Protein 2X57 (pdb70)

Structure (mmCIF, N/CA/C/O backbone):
data_2X57
#
_entry.id   2X57
#
_cell.length_a   99.700
_cell.length_b   99.700
_cell.length_c   104.340
_cell.angle_alpha   90.00
_cell.angle_beta   90.00
_cell.angle_gamma   90.00
#
_symmetry.space_group_name_H-M   'P 41 21 2'
#
loop_
_entity.id
_entity.type
_entity.pdbx_description
1 polymer 'VASOACTIVE INTESTINAL POLYPEPTIDE RECEPTOR 2'
2 water water
#
loop_
_atom_site.group_PDB
_atom_site.id
_atom_site.type_symbol
_atom_site.label_atom_id
_atom_site.label_alt_id
_atom_site.label_comp_id
_atom_site.label_asym_id
_atom_site.label_entity_id
_atom_site.label_seq_id
_atom_site.pdbx_PDB_ins_code
_atom_site.Cartn_x
_atom_site.Cartn_y
_atom_site.Cartn_z
_atom_site.occupancy
_atom_site.B_iso_or_equiv
_atom_site.auth_seq_id
_atom_site.auth_comp_id
_atom_site.auth_asym_id
_atom_site.auth_atom_id
_atom_site.pdbx_PDB_model_num
ATOM 1 N N . GLY A 1 10 ? -0.278 5.309 -44.149 1.00 46.30 -13 GLY A N 1
ATOM 2 C CA . GLY A 1 10 ? 0.017 3.883 -44.495 1.00 49.33 -13 GLY A CA 1
ATOM 3 C C . GLY A 1 10 ? 1.199 3.281 -43.741 1.00 47.87 -13 GLY A C 1
ATOM 4 O O . GLY A 1 10 ? 1.024 2.382 -42.911 1.00 41.12 -13 GLY A O 1
ATOM 5 N N . VAL A 1 11 ? 2.396 3.797 -44.030 1.00 47.05 -12 VAL A N 1
ATOM 6 C CA . VAL A 1 11 ? 3.675 3.297 -43.466 1.00 46.24 -12 VAL A CA 1
ATOM 7 C C . VAL A 1 11 ? 3.679 3.103 -41.930 1.00 40.42 -12 VAL A C 1
ATOM 8 O O . VAL A 1 11 ? 4.267 2.147 -41.428 1.00 33.91 -12 VAL A O 1
ATOM 12 N N . ASP A 1 12 ? 3.052 4.024 -41.203 1.00 34.11 -11 ASP A N 1
ATOM 13 C CA . ASP A 1 12 ? 2.790 3.835 -39.784 1.00 41.60 -11 ASP A CA 1
ATOM 14 C C . ASP A 1 12 ? 1.952 2.565 -39.515 1.00 40.09 -11 ASP A C 1
ATOM 15 O O . ASP A 1 12 ? 2.284 1.758 -38.639 1.00 33.46 -11 ASP A O 1
ATOM 20 N N . LEU A 1 13 ? 0.900 2.389 -40.307 1.00 39.59 -10 LEU A N 1
ATOM 21 C CA . LEU A 1 13 ? -0.007 1.250 -40.179 1.00 40.34 -10 LEU A CA 1
ATOM 22 C C . LEU A 1 13 ? 0.511 -0.003 -40.924 1.00 35.30 -10 LEU A C 1
ATOM 23 O O . LEU A 1 13 ? -0.173 -1.031 -40.918 1.00 34.02 -10 LEU A O 1
ATOM 28 N N . GLY A 1 14 ? 1.682 0.092 -41.582 1.00 23.68 -9 GLY A N 1
ATOM 29 C CA . GLY A 1 14 ? 2.348 -1.069 -42.200 1.00 17.29 -9 GLY A CA 1
ATOM 30 C C . GLY A 1 14 ? 2.649 -2.105 -41.128 1.00 13.22 -9 GLY A C 1
ATOM 31 O O . GLY A 1 14 ? 2.925 -1.729 -39.989 1.00 10.50 -9 GLY A O 1
ATOM 32 N N . THR A 1 15 ? 2.558 -3.410 -41.450 1.00 10.36 -8 THR A N 1
ATOM 33 C CA . THR A 1 15 ? 2.569 -4.415 -40.392 1.00 5.66 -8 THR A CA 1
ATOM 34 C C . THR A 1 15 ? 3.945 -4.612 -39.750 1.00 7.66 -8 THR A C 1
ATOM 35 O O . THR A 1 15 ? 4.026 -4.999 -38.610 1.00 7.69 -8 THR A O 1
ATOM 39 N N . GLU A 1 16 ? 5.016 -4.317 -40.475 1.00 7.37 -7 GLU A N 1
ATOM 40 C CA . GLU A 1 16 ? 6.350 -4.412 -39.923 1.00 7.33 -7 GLU A CA 1
ATOM 41 C C . GLU A 1 16 ? 6.538 -3.375 -38.817 1.00 7.90 -7 GLU A C 1
ATOM 42 O O . GLU A 1 16 ? 7.045 -3.676 -37.720 1.00 12.10 -7 GLU A O 1
ATOM 48 N N . ASN A 1 17 ? 6.073 -2.159 -39.071 1.00 3.75 -6 ASN A N 1
ATOM 49 C CA . ASN A 1 17 ? 6.085 -1.127 -38.054 1.00 3.33 -6 ASN A CA 1
ATOM 50 C C . ASN A 1 17 ? 5.128 -1.424 -36.958 1.00 3.21 -6 ASN A C 1
ATOM 51 O O . ASN A 1 17 ? 5.441 -1.217 -35.777 1.00 7.56 -6 ASN A O 1
ATOM 56 N N . LEU A 1 18 ? 3.988 -1.964 -37.286 1.00 6.09 -5 LEU A N 1
ATOM 57 C CA . LEU A 1 18 ? 3.058 -2.338 -36.191 1.00 9.29 -5 LEU A CA 1
ATOM 58 C C . LEU A 1 18 ? 3.707 -3.385 -35.268 1.00 10.87 -5 LEU A C 1
ATOM 59 O O . LEU A 1 18 ? 3.681 -3.244 -34.046 1.00 10.42 -5 LEU A O 1
ATOM 64 N N . TYR A 1 19 ? 4.392 -4.367 -35.842 1.00 15.17 -4 TYR A N 1
ATOM 65 C CA . TYR A 1 19 ? 5.123 -5.360 -35.028 1.00 15.98 -4 TYR A CA 1
ATOM 66 C C . TYR A 1 19 ? 6.123 -4.669 -34.072 1.00 20.12 -4 TYR A C 1
ATOM 67 O O . TYR A 1 19 ? 6.125 -4.913 -32.849 1.00 13.58 -4 TYR A O 1
ATOM 76 N N . PHE A 1 20 ? 6.984 -3.816 -34.643 1.00 14.76 -3 PHE A N 1
ATOM 77 C CA . PHE A 1 20 ? 8.000 -3.086 -33.840 1.00 15.04 -3 PHE A CA 1
ATOM 78 C C . PHE A 1 20 ? 7.407 -2.222 -32.741 1.00 16.72 -3 PHE A C 1
ATOM 79 O O . PHE A 1 20 ? 7.898 -2.251 -31.607 1.00 16.47 -3 PHE A O 1
ATOM 87 N N . GLN A 1 21 ? 6.364 -1.459 -33.059 1.00 10.99 -2 GLN A N 1
ATOM 88 C CA . GLN A 1 21 ? 5.817 -0.481 -32.110 1.00 12.75 -2 GLN A CA 1
ATOM 89 C C . GLN A 1 21 ? 5.269 -1.222 -30.903 1.00 16.69 -2 GLN A C 1
ATOM 90 O O . GLN A 1 21 ? 5.422 -0.772 -29.771 1.00 16.44 -2 GLN A O 1
ATOM 96 N N . SER A 1 22 ? 4.653 -2.371 -31.158 1.00 15.80 -1 SER A N 1
ATOM 97 C CA . SER A 1 22 ? 4.095 -3.218 -30.106 1.00 20.64 -1 SER A CA 1
ATOM 98 C C . SER A 1 22 ? 5.186 -3.850 -29.280 1.00 20.68 -1 SER A C 1
ATOM 99 O O . SER A 1 22 ? 4.914 -4.365 -28.243 1.00 26.46 -1 SER A O 1
ATOM 112 N N . ARG A 1 24 ? 8.171 -2.184 -28.453 1.00 17.38 26 ARG A N 1
ATOM 113 C CA . ARG A 1 24 ? 9.063 -1.171 -27.945 1.00 17.25 26 ARG A CA 1
ATOM 114 C C . ARG A 1 24 ? 9.200 -1.245 -26.426 1.00 20.69 26 ARG A C 1
ATOM 115 O O . ARG A 1 24 ? 10.297 -1.181 -25.935 1.00 16.87 26 ARG A O 1
ATOM 123 N N . PHE A 1 25 ? 8.109 -1.356 -25.684 1.00 20.10 27 PHE A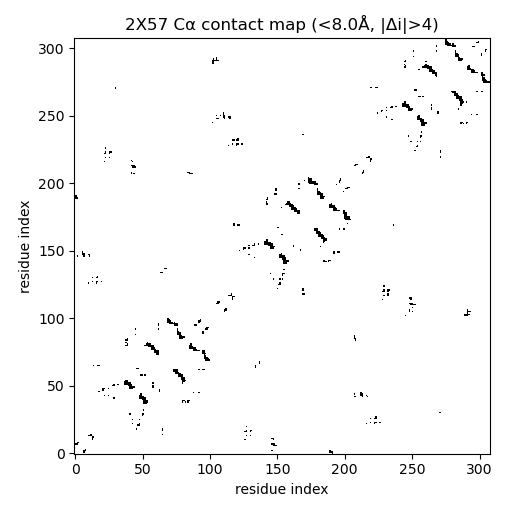 N 1
ATOM 124 C CA . PHE A 1 25 ? 8.249 -1.416 -24.211 1.00 24.12 27 PHE A CA 1
ATOM 125 C C . PHE A 1 25 ? 9.094 -2.623 -23.803 1.00 20.69 27 PHE A C 1
ATOM 126 O O . PHE A 1 25 ? 10.016 -2.510 -23.016 1.00 19.29 27 PHE A O 1
ATOM 134 N N . HIS A 1 26 ? 8.819 -3.758 -24.401 1.00 16.20 28 HIS A N 1
ATOM 135 C CA . HIS A 1 26 ? 9.563 -4.964 -24.134 1.00 19.05 28 HIS A CA 1
ATOM 136 C C . HIS A 1 26 ? 11.058 -4.854 -24.459 1.00 26.76 28 HIS A C 1
ATOM 137 O O . HIS A 1 26 ? 11.924 -5.289 -23.701 1.00 24.01 28 HIS A O 1
ATOM 144 N N . LEU A 1 27 ? 11.387 -4.255 -25.583 1.00 20.02 29 LEU A N 1
ATOM 145 C CA . LEU A 1 27 ? 12.770 -4.103 -25.914 1.00 17.58 29 LEU A CA 1
ATOM 146 C C . LEU A 1 27 ? 13.447 -3.165 -24.893 1.00 18.70 29 LEU A C 1
ATOM 147 O O . LEU A 1 27 ? 14.565 -3.401 -24.500 1.00 17.84 29 LEU A O 1
ATOM 152 N N . GLU A 1 28 ? 12.759 -2.099 -24.488 1.00 14.45 30 GLU A N 1
ATOM 153 C CA . GLU A 1 28 ? 13.342 -1.121 -23.603 1.00 19.22 30 GLU A CA 1
ATOM 154 C C . GLU A 1 28 ? 13.555 -1.707 -22.203 1.00 21.59 30 GLU A C 1
ATOM 155 O O . GLU A 1 28 ? 14.604 -1.493 -21.582 1.00 16.61 30 GLU A O 1
ATOM 161 N N . ILE A 1 29 ? 12.564 -2.444 -21.716 1.00 17.77 31 ILE A N 1
ATOM 162 C CA . ILE A 1 29 ? 12.670 -3.067 -20.399 1.00 22.42 31 ILE A CA 1
ATOM 163 C C . ILE A 1 29 ? 13.756 -4.140 -20.399 1.00 17.84 31 ILE A C 1
ATOM 164 O O . ILE A 1 29 ? 14.528 -4.239 -19.473 1.00 20.73 31 ILE A O 1
ATOM 169 N N . GLN A 1 30 ? 13.835 -4.933 -21.444 1.00 21.75 32 GLN A N 1
ATOM 170 C CA . GLN A 1 30 ? 14.851 -5.953 -21.512 1.00 15.01 32 GLN A CA 1
ATOM 171 C C . GLN A 1 30 ? 16.229 -5.351 -21.479 1.00 16.38 32 GLN A C 1
ATOM 172 O O . GLN A 1 30 ? 17.112 -5.885 -20.811 1.00 18.10 32 GLN A O 1
ATOM 178 N N . GLU A 1 31 ? 16.456 -4.241 -22.183 1.00 16.71 33 GLU A N 1
ATOM 179 C CA . GLU A 1 31 ? 17.781 -3.589 -22.132 1.00 17.89 33 GLU A CA 1
ATOM 180 C C . GLU A 1 31 ? 18.060 -3.064 -20.750 1.00 14.73 33 GLU A C 1
ATOM 181 O O . GLU A 1 31 ? 19.198 -3.107 -20.285 1.00 13.77 33 GLU A O 1
ATOM 191 N N . GLU A 1 32 ? 17.044 -2.550 -20.071 1.00 15.55 34 GLU A N 1
ATOM 192 C CA . GLU A 1 32 ? 17.250 -2.029 -18.694 1.00 18.15 34 GLU A CA 1
ATOM 193 C C . GLU A 1 32 ? 17.561 -3.166 -17.682 1.00 12.76 34 GLU A C 1
ATOM 194 O O . GLU A 1 32 ? 18.427 -3.045 -16.809 1.00 15.87 34 GLU A O 1
ATOM 200 N N . GLU A 1 33 ? 16.887 -4.280 -17.843 1.00 13.11 35 GLU A N 1
ATOM 201 C CA . GLU A 1 33 ? 17.185 -5.477 -17.058 1.00 13.21 35 GLU A CA 1
ATOM 202 C C . GLU A 1 33 ? 18.565 -6.014 -17.346 1.00 16.43 35 GLU A C 1
ATOM 203 O O . GLU A 1 33 ? 19.276 -6.437 -16.423 1.00 15.20 35 GLU A O 1
ATOM 209 N N . THR A 1 34 ? 18.972 -5.957 -18.617 1.00 11.34 36 THR A N 1
ATOM 210 C CA . THR A 1 34 ? 20.267 -6.427 -19.001 1.00 10.76 36 THR A CA 1
ATOM 211 C C . THR A 1 34 ? 21.315 -5.564 -18.386 1.00 8.59 36 THR A C 1
ATOM 212 O O . THR A 1 34 ? 22.305 -6.058 -17.870 1.00 13.18 36 THR A O 1
ATOM 216 N N . LYS A 1 35 ? 21.120 -4.268 -18.410 1.00 14.12 37 LYS A N 1
ATOM 217 C CA . LYS A 1 35 ? 22.094 -3.383 -17.768 1.00 13.96 37 LYS A CA 1
ATOM 218 C C . LYS A 1 35 ? 22.159 -3.623 -16.252 1.00 13.92 37 LYS A C 1
ATOM 219 O O . LYS A 1 35 ? 23.234 -3.586 -15.660 1.00 11.52 37 LYS A O 1
ATOM 225 N N . CYS A 1 36 ? 21.004 -3.884 -15.639 1.00 10.09 38 CYS A N 1
ATOM 226 C CA . CYS A 1 36 ? 20.956 -4.191 -14.225 1.00 11.29 38 CYS A CA 1
ATOM 227 C C . CYS A 1 36 ? 21.711 -5.458 -13.939 1.00 10.25 38 CYS A C 1
ATOM 228 O O . CYS A 1 36 ? 22.567 -5.468 -13.057 1.00 13.82 38 CYS A O 1
ATOM 231 N N . ALA A 1 37 ? 21.466 -6.513 -14.714 1.00 8.48 39 ALA A N 1
ATOM 232 C CA . ALA A 1 37 ? 22.206 -7.756 -14.491 1.00 9.70 39 ALA A CA 1
ATOM 233 C C . ALA A 1 37 ? 23.716 -7.501 -14.612 1.00 11.39 39 ALA A C 1
ATOM 234 O O . ALA A 1 37 ? 24.486 -8.006 -13.833 1.00 6.90 39 ALA A O 1
ATOM 236 N N . GLU A 1 38 ? 24.143 -6.714 -15.600 1.00 11.37 40 GLU A N 1
ATOM 237 C CA . GLU A 1 38 ? 25.583 -6.455 -15.787 1.00 15.04 40 GLU A CA 1
ATOM 238 C C . GLU A 1 38 ? 26.128 -5.650 -14.620 1.00 13.67 40 GLU A C 1
ATOM 239 O O . GLU A 1 38 ? 27.225 -5.909 -14.157 1.00 16.05 40 GLU A O 1
ATOM 245 N N . LEU A 1 39 ? 25.349 -4.691 -14.118 1.00 14.81 41 LEU A N 1
ATOM 246 C CA . LEU A 1 39 ? 25.797 -3.891 -12.974 1.00 12.76 41 LEU A CA 1
ATOM 247 C C . LEU A 1 39 ? 25.994 -4.778 -11.740 1.00 17.13 41 LEU A C 1
ATOM 248 O O . LEU A 1 39 ? 27.023 -4.693 -11.062 1.00 15.66 41 LEU A O 1
ATOM 253 N N . LEU A 1 40 ? 25.009 -5.618 -11.441 1.00 12.27 42 LEU A N 1
ATOM 254 C CA . LEU A 1 40 ? 25.100 -6.462 -10.268 1.00 12.88 42 LEU A CA 1
ATOM 255 C C . LEU A 1 40 ? 26.273 -7.401 -10.374 1.00 13.78 42 LEU A C 1
ATOM 256 O O . LEU A 1 40 ? 26.987 -7.648 -9.395 1.00 18.10 42 LEU A O 1
ATOM 261 N N . ARG A 1 41 ? 26.477 -7.930 -11.568 1.00 17.08 43 ARG A N 1
ATOM 262 C CA . ARG A 1 41 ? 27.566 -8.863 -11.782 1.00 16.64 43 ARG A CA 1
ATOM 263 C C . ARG A 1 41 ? 28.959 -8.244 -11.563 1.00 21.46 43 ARG A C 1
ATOM 264 O O . ARG A 1 41 ? 29.828 -8.890 -11.013 1.00 19.47 43 ARG A O 1
ATOM 272 N N . SER A 1 42 ? 29.151 -7.004 -12.007 1.00 25.38 44 SER A N 1
ATOM 273 C CA . SER A 1 42 ? 30.443 -6.319 -11.926 1.00 27.10 44 SER A CA 1
ATOM 274 C C . SER A 1 42 ? 30.777 -5.950 -10.503 1.00 24.93 44 SER A C 1
ATOM 275 O O . SER A 1 42 ? 31.877 -5.523 -10.220 1.00 33.07 44 SER A O 1
ATOM 278 N N . GLN A 1 43 ? 29.805 -6.107 -9.618 1.00 32.26 45 GLN A N 1
ATOM 279 C CA . GLN A 1 43 ? 29.896 -5.641 -8.248 1.00 39.01 45 GLN A CA 1
ATOM 280 C C . GLN A 1 43 ? 29.881 -6.790 -7.229 1.00 46.17 45 GLN A C 1
ATOM 281 O O . GLN A 1 43 ? 29.941 -6.526 -6.022 1.00 47.59 45 GLN A O 1
ATOM 287 N N . THR A 1 44 ? 29.819 -8.048 -7.696 1.00 52.43 46 THR A N 1
ATOM 288 C CA . THR A 1 44 ? 29.517 -9.206 -6.805 1.00 56.65 46 THR A CA 1
ATOM 289 C C . THR A 1 44 ? 30.603 -9.561 -5.781 1.00 56.93 46 THR A C 1
ATOM 290 O O . THR A 1 44 ? 30.360 -10.385 -4.893 1.00 57.58 46 THR A O 1
ATOM 294 N N . GLU A 1 45 ? 31.778 -8.939 -5.889 1.00 57.87 47 GLU A N 1
ATOM 295 C CA . GLU A 1 45 ? 32.880 -9.193 -4.951 1.00 57.79 47 GLU A CA 1
ATOM 296 C C . GLU A 1 45 ? 32.971 -8.149 -3.817 1.00 55.59 47 GLU A C 1
ATOM 297 O O . GLU A 1 45 ? 34.027 -8.014 -3.186 1.00 56.49 47 GLU A O 1
ATOM 303 N N . LYS A 1 46 ? 31.867 -7.439 -3.549 1.00 52.28 48 LYS A N 1
ATOM 304 C CA . LYS A 1 46 ? 31.802 -6.432 -2.468 1.00 53.13 48 LYS A CA 1
ATOM 305 C C . LYS A 1 46 ? 30.996 -6.876 -1.224 1.00 52.70 48 LYS A C 1
ATOM 306 O O . LYS A 1 46 ? 31.341 -6.491 -0.101 1.00 51.14 48 LYS A O 1
ATOM 312 N N . HIS A 1 47 ? 29.939 -7.671 -1.433 1.00 51.39 49 HIS A N 1
ATOM 313 C CA . HIS A 1 47 ? 29.115 -8.266 -0.345 1.00 51.58 49 HIS A CA 1
ATOM 314 C C . HIS A 1 47 ? 28.386 -7.251 0.556 1.00 48.80 49 HIS A C 1
ATOM 315 O O . HIS A 1 47 ? 28.430 -7.364 1.783 1.00 51.22 49 HIS A O 1
ATOM 322 N N . LYS A 1 48 ? 27.687 -6.292 -0.051 1.00 43.19 50 LYS A N 1
ATOM 323 C CA . LYS A 1 48 ? 27.037 -5.201 0.698 1.00 37.14 50 LYS A CA 1
ATOM 324 C C . LYS A 1 48 ? 25.756 -5.621 1.466 1.00 32.78 50 LYS A C 1
ATOM 325 O O . LYS A 1 48 ? 25.152 -6.658 1.182 1.00 33.93 50 LYS A O 1
ATOM 331 N N . ALA A 1 49 ? 25.358 -4.808 2.444 1.00 25.95 51 ALA A N 1
ATOM 332 C CA . ALA A 1 49 ? 24.207 -5.127 3.311 1.00 26.30 51 ALA A CA 1
ATOM 333 C C . ALA A 1 49 ? 22.977 -5.477 2.500 1.00 25.93 51 ALA A C 1
ATOM 334 O O . ALA A 1 49 ? 22.351 -6.509 2.718 1.00 27.51 51 ALA A O 1
ATOM 336 N N . CYS A 1 50 ? 22.654 -4.592 1.559 1.00 25.77 52 CYS A N 1
ATOM 337 C CA . CYS A 1 50 ? 21.519 -4.748 0.668 1.00 22.86 52 CYS A CA 1
ATOM 338 C C . CYS A 1 50 ? 22.048 -5.006 -0.727 1.00 22.40 52 CYS A C 1
ATOM 339 O O . CYS A 1 50 ? 22.537 -4.075 -1.390 1.00 23.41 52 CYS A O 1
ATOM 342 N N . SER A 1 51 ? 21.940 -6.247 -1.198 1.00 19.12 53 SER A N 1
ATOM 343 C CA . SER A 1 51 ? 22.403 -6.562 -2.548 1.00 20.68 53 SER A CA 1
ATOM 344 C C . SER A 1 51 ? 21.418 -6.044 -3.595 1.00 21.65 53 SER A C 1
ATOM 345 O O . SER A 1 51 ? 20.284 -5.657 -3.288 1.00 19.30 53 SER A O 1
ATOM 348 N N . GLY A 1 52 ? 21.881 -6.007 -4.830 1.00 17.73 54 GLY A N 1
ATOM 349 C CA . GLY A 1 52 ? 21.132 -5.390 -5.900 1.00 16.56 54 GLY A CA 1
ATOM 350 C C . GLY A 1 52 ? 19.808 -6.093 -6.111 1.00 13.02 54 GLY A C 1
ATOM 351 O O . GLY A 1 52 ? 19.726 -7.313 -6.040 1.00 15.06 54 GLY A O 1
ATOM 352 N N . VAL A 1 53 ? 18.773 -5.310 -6.373 1.00 11.96 55 VAL A N 1
ATOM 353 C CA . VAL A 1 53 ? 17.464 -5.864 -6.684 1.00 12.81 55 VAL A CA 1
ATOM 354 C C . VAL A 1 53 ? 16.841 -5.102 -7.810 1.00 16.34 55 VAL A C 1
ATOM 355 O O . VAL A 1 53 ? 17.244 -3.976 -8.105 1.00 15.81 55 VAL A O 1
ATOM 359 N N . TRP A 1 54 ? 15.876 -5.747 -8.448 1.00 16.25 56 TRP A N 1
ATOM 360 C CA . TRP A 1 54 ? 15.056 -5.152 -9.502 1.00 16.79 56 TRP A CA 1
ATOM 361 C C . TRP A 1 54 ? 13.610 -5.075 -8.945 1.00 16.93 56 TRP A C 1
ATOM 362 O O . TRP A 1 54 ? 13.041 -6.096 -8.540 1.00 13.08 56 TRP A O 1
ATOM 373 N N . ASP A 1 55 ? 13.063 -3.868 -8.866 1.00 13.77 57 ASP A N 1
ATOM 374 C CA . ASP A 1 55 ? 11.737 -3.646 -8.302 1.00 16.11 57 ASP A CA 1
ATOM 375 C C . ASP A 1 55 ? 11.151 -2.407 -8.953 1.00 15.80 57 ASP A C 1
ATOM 376 O O . ASP A 1 55 ? 11.881 -1.460 -9.216 1.00 16.33 57 ASP A O 1
ATOM 381 N N . ASN A 1 56 ? 9.835 -2.389 -9.169 1.00 12.94 58 ASN A N 1
ATOM 382 C CA . ASN A 1 56 ? 9.179 -1.272 -9.806 1.00 13.94 58 ASN A CA 1
ATOM 383 C C . ASN A 1 56 ? 9.895 -0.928 -11.118 1.00 18.64 58 ASN A C 1
ATOM 384 O O . ASN A 1 56 ? 10.215 0.227 -11.405 1.00 15.71 58 ASN A O 1
ATOM 389 N N . ILE A 1 57 ? 10.194 -1.970 -11.901 1.00 19.80 59 ILE A N 1
ATOM 390 C CA . ILE A 1 57 ? 10.835 -1.828 -13.192 1.00 14.97 59 ILE A CA 1
ATOM 391 C C . ILE A 1 57 ? 12.089 -0.974 -13.161 1.00 16.42 59 ILE A C 1
ATOM 392 O O . ILE A 1 57 ? 12.357 -0.194 -14.084 1.00 19.04 59 ILE A O 1
ATOM 397 N N . THR A 1 58 ? 12.868 -1.129 -12.112 1.00 15.60 60 THR A N 1
ATOM 398 C CA . THR A 1 58 ? 13.964 -0.262 -11.820 1.00 16.33 60 THR A CA 1
ATOM 399 C C . THR A 1 58 ? 15.084 -1.081 -11.175 1.00 16.12 60 THR A C 1
ATOM 400 O O . THR A 1 58 ? 14.848 -1.973 -10.370 1.00 13.05 60 THR A O 1
ATOM 404 N N . CYS A 1 59 ? 16.318 -0.746 -11.516 1.00 14.00 61 CYS A N 1
ATOM 405 C CA . CYS A 1 59 ? 17.481 -1.378 -10.910 1.00 14.34 61 CYS A CA 1
ATOM 406 C C . CYS A 1 59 ? 17.902 -0.606 -9.676 1.00 13.50 61 CYS A C 1
ATOM 407 O O . CYS A 1 59 ? 18.074 0.597 -9.759 1.00 17.71 61 CYS A O 1
ATOM 410 N N . TRP A 1 60 ? 18.156 -1.305 -8.566 1.00 10.32 62 TRP A N 1
ATOM 411 C CA . TRP A 1 60 ? 18.524 -0.689 -7.333 1.00 13.39 62 TRP A CA 1
ATOM 412 C C . TRP A 1 60 ? 19.911 -1.224 -7.032 1.00 15.32 62 TRP A C 1
ATOM 413 O O . TRP A 1 60 ? 20.071 -2.377 -6.630 1.00 16.94 62 TRP A O 1
ATOM 424 N N . ARG A 1 61 ? 20.917 -0.373 -7.208 1.00 14.58 63 ARG A N 1
ATOM 425 C CA . ARG A 1 61 ? 22.300 -0.777 -6.979 1.00 17.95 63 ARG A CA 1
ATOM 426 C C . ARG A 1 61 ? 22.515 -1.279 -5.565 1.00 19.01 63 ARG A C 1
ATOM 427 O O . ARG A 1 61 ? 21.823 -0.842 -4.654 1.00 20.68 63 ARG A O 1
ATOM 435 N N . PRO A 1 62 ? 23.508 -2.172 -5.364 1.00 22.14 64 PRO A N 1
ATOM 436 C CA . PRO A 1 62 ? 23.827 -2.627 -4.012 1.00 18.31 64 PRO A CA 1
ATOM 437 C C . PRO A 1 62 ? 24.218 -1.462 -3.097 1.00 19.29 64 PRO A C 1
ATOM 438 O O . PRO A 1 62 ? 24.724 -0.435 -3.561 1.00 22.54 64 PRO A O 1
ATOM 442 N N . ALA A 1 63 ? 23.983 -1.620 -1.815 1.00 19.62 65 ALA A N 1
ATOM 443 C CA . ALA A 1 63 ? 24.051 -0.492 -0.900 1.00 24.00 65 ALA A CA 1
ATOM 444 C C . ALA A 1 63 ? 24.302 -0.952 0.526 1.00 23.14 65 ALA A C 1
ATOM 445 O O . ALA A 1 63 ? 24.050 -2.109 0.867 1.00 22.51 65 ALA A O 1
ATOM 447 N N . ASN A 1 64 ? 24.762 -0.018 1.354 1.00 26.45 66 ASN A N 1
ATOM 448 C CA . ASN A 1 64 ? 25.041 -0.273 2.760 1.00 27.20 66 ASN A CA 1
ATOM 449 C C . ASN A 1 64 ? 24.028 0.445 3.628 1.00 26.66 66 ASN A C 1
ATOM 450 O O . ASN A 1 64 ? 23.392 1.408 3.190 1.00 28.54 66 ASN A O 1
ATOM 455 N N . VAL A 1 65 ? 23.892 -0.026 4.862 1.00 26.42 67 VAL A N 1
ATOM 456 C CA . VAL A 1 65 ? 22.939 0.537 5.809 1.00 28.43 67 VAL A CA 1
ATOM 457 C C . VAL A 1 65 ? 23.087 2.059 5.876 1.00 27.58 67 VAL A C 1
ATOM 458 O O . VAL A 1 65 ? 24.194 2.580 5.811 1.00 28.79 67 VAL A O 1
ATOM 462 N N . GLY A 1 66 ? 21.957 2.765 5.926 1.00 24.56 68 GLY A N 1
ATOM 463 C CA . GLY A 1 66 ? 21.943 4.230 5.995 1.00 22.53 68 GLY A CA 1
ATOM 464 C C . GLY A 1 66 ? 21.923 4.915 4.639 1.00 25.82 68 GLY A C 1
ATOM 465 O O . GLY A 1 66 ? 21.700 6.123 4.561 1.00 25.99 68 GLY A O 1
ATOM 466 N N . GLU A 1 67 ? 22.153 4.165 3.563 1.00 25.46 69 GLU A N 1
ATOM 467 C CA . GLU A 1 67 ? 22.125 4.757 2.236 1.00 23.48 69 GLU A CA 1
ATOM 468 C C . GLU A 1 67 ? 20.693 4.878 1.746 1.00 19.81 69 GLU A C 1
ATOM 469 O O . GLU A 1 67 ? 19.843 4.067 2.082 1.00 22.85 69 GLU A O 1
ATOM 475 N N . THR A 1 68 ? 20.448 5.900 0.944 1.00 20.53 70 THR A N 1
ATOM 476 C CA . THR A 1 68 ? 19.212 6.054 0.208 1.00 20.93 70 THR A CA 1
ATOM 477 C C . THR A 1 68 ? 19.595 6.120 -1.250 1.00 23.34 70 THR A C 1
ATOM 478 O O . THR A 1 68 ? 20.430 6.943 -1.627 1.00 24.22 70 THR A O 1
ATOM 482 N N . VAL A 1 69 ? 19.011 5.235 -2.056 1.00 19.98 71 VAL A N 1
ATOM 483 C CA . VAL A 1 69 ? 19.242 5.212 -3.483 1.00 16.17 71 VAL A CA 1
ATOM 484 C C . VAL A 1 69 ? 18.032 5.873 -4.135 1.00 17.78 71 VAL A C 1
ATOM 485 O O . VAL A 1 69 ? 16.895 5.485 -3.877 1.00 17.46 71 VAL A O 1
ATOM 489 N N . THR A 1 70 ? 18.285 6.862 -4.978 1.00 17.90 72 THR A N 1
ATOM 490 C CA . THR A 1 70 ? 17.231 7.613 -5.652 1.00 17.79 72 THR A CA 1
ATOM 491 C C . THR A 1 70 ? 17.525 7.625 -7.126 1.00 19.33 72 THR A C 1
ATOM 492 O O . THR A 1 70 ? 18.634 7.997 -7.521 1.00 26.95 72 THR A O 1
ATOM 496 N N . VAL A 1 71 ? 16.544 7.238 -7.940 1.00 20.34 73 VAL A N 1
ATOM 497 C CA . VAL A 1 71 ? 16.695 7.219 -9.392 1.00 20.22 73 VAL A CA 1
ATOM 498 C C . VAL A 1 71 ? 15.485 7.821 -10.073 1.00 24.66 73 VAL A C 1
ATOM 499 O O . VAL A 1 71 ? 14.399 7.895 -9.494 1.00 22.56 73 VAL A O 1
ATOM 503 N N . PRO A 1 72 ? 15.663 8.254 -11.328 1.00 25.90 74 PRO A N 1
ATOM 504 C CA . PRO A 1 72 ? 14.509 8.808 -12.019 1.00 23.59 74 PRO A CA 1
ATOM 505 C C . PRO A 1 72 ? 13.483 7.727 -12.282 1.00 23.01 74 PRO A C 1
ATOM 506 O O . PRO A 1 72 ? 13.814 6.556 -12.307 1.00 24.45 74 PRO A O 1
ATOM 510 N N . CYS A 1 73 ? 12.243 8.127 -12.462 1.00 21.76 75 CYS A N 1
ATOM 511 C CA . CYS A 1 73 ? 11.211 7.197 -12.812 1.00 24.72 75 CYS A CA 1
ATOM 512 C C . CYS A 1 73 ? 11.557 6.500 -14.132 1.00 24.43 75 CYS A C 1
ATOM 513 O O . CYS A 1 73 ? 12.287 7.041 -14.957 1.00 26.56 75 CYS A O 1
ATOM 516 N N . PRO A 1 74 ? 11.081 5.274 -14.322 1.00 20.88 76 PRO A N 1
ATOM 517 C CA . PRO A 1 74 ? 11.545 4.540 -15.511 1.00 22.92 76 PRO A CA 1
ATOM 518 C C . PRO A 1 74 ? 11.163 5.263 -16.799 1.00 26.60 76 PRO A C 1
ATOM 519 O O . PRO A 1 74 ? 10.004 5.586 -16.988 1.00 25.74 76 PRO A O 1
ATOM 523 N N . LYS A 1 75 ? 12.113 5.504 -17.685 1.00 23.10 77 LYS A N 1
ATOM 524 C CA . LYS A 1 75 ? 11.821 6.342 -18.853 1.00 30.14 77 LYS A CA 1
ATOM 525 C C . LYS A 1 75 ? 10.881 5.663 -19.850 1.00 22.99 77 LYS A C 1
ATOM 526 O O . LYS A 1 75 ? 10.179 6.338 -20.581 1.00 28.32 77 LYS A O 1
ATOM 532 N N . VAL A 1 76 ? 10.793 4.343 -19.809 1.00 21.66 78 VAL A N 1
ATOM 533 C CA . VAL A 1 76 ? 9.963 3.607 -20.742 1.00 15.13 78 VAL A CA 1
ATOM 534 C C . VAL A 1 76 ? 8.515 4.077 -20.731 1.00 21.51 78 VAL A C 1
ATOM 535 O O . VAL A 1 76 ? 7.866 4.036 -21.762 1.00 26.29 78 VAL A O 1
ATOM 539 N N . PHE A 1 77 ? 8.014 4.549 -19.599 1.00 20.11 79 PHE A N 1
ATOM 540 C CA . PHE A 1 77 ? 6.626 5.055 -19.531 1.00 27.31 79 PHE A CA 1
ATOM 541 C C . PHE A 1 77 ? 6.513 6.608 -19.581 1.00 26.77 79 PHE A C 1
ATOM 542 O O . PHE A 1 77 ? 5.523 7.182 -19.137 1.00 27.78 79 PHE A O 1
ATOM 550 N N . SER A 1 78 ? 7.516 7.261 -20.146 1.00 28.05 80 SER A N 1
ATOM 551 C CA . SER A 1 78 ? 7.562 8.722 -20.257 1.00 33.46 80 SER A CA 1
ATOM 552 C C . SER A 1 78 ? 6.296 9.366 -20.813 1.00 28.89 80 SER A C 1
ATOM 553 O O . SER A 1 78 ? 5.920 10.439 -20.361 1.00 30.86 80 SER A O 1
ATOM 556 N N . ASN A 1 79 ? 5.610 8.705 -21.742 1.00 30.10 81 ASN A N 1
ATOM 557 C CA . ASN A 1 79 ? 4.391 9.300 -22.346 1.00 37.71 81 ASN A CA 1
ATOM 558 C C . ASN A 1 79 ? 3.161 9.286 -21.451 1.00 36.75 81 ASN A C 1
ATOM 559 O O . ASN A 1 79 ? 2.164 9.927 -21.774 1.00 31.78 81 ASN A O 1
ATOM 564 N N . PHE A 1 80 ? 3.239 8.567 -20.334 1.00 34.01 82 PHE A N 1
ATOM 565 C CA . PHE A 1 80 ? 2.131 8.444 -19.404 1.00 30.73 82 PHE A CA 1
ATOM 566 C C . PHE A 1 80 ? 2.391 9.178 -18.103 1.00 28.94 82 PHE A C 1
ATOM 567 O O . PHE A 1 80 ? 1.579 9.066 -17.191 1.00 27.01 82 PHE A O 1
ATOM 575 N N . TYR A 1 81 ? 3.527 9.875 -17.986 1.00 32.63 83 TYR A N 1
ATOM 576 C CA . TYR A 1 81 ? 3.824 10.692 -16.791 1.00 32.11 83 TYR A CA 1
ATOM 577 C C . TYR A 1 81 ? 3.332 12.121 -16.952 1.00 34.46 83 TYR A C 1
ATOM 578 O O . TYR A 1 81 ? 3.408 12.663 -18.042 1.00 36.53 83 TYR A O 1
ATOM 587 N N . SER A 1 82 ? 2.856 12.738 -15.869 1.00 31.71 84 SER A N 1
ATOM 588 C CA . SER A 1 82 ? 2.519 14.165 -15.897 1.00 38.06 84 SER A CA 1
ATOM 589 C C . SER A 1 82 ? 3.639 15.069 -15.329 1.00 44.52 84 SER A C 1
ATOM 590 O O . SER A 1 82 ? 3.441 16.272 -15.156 1.00 46.20 84 SER A O 1
ATOM 593 N N . LYS A 1 83 ? 4.813 14.493 -15.058 1.00 50.22 85 LYS A N 1
ATOM 594 C CA . LYS A 1 83 ? 5.938 15.223 -14.446 1.00 50.93 85 LYS A CA 1
ATOM 595 C C . LYS A 1 83 ? 7.202 14.359 -14.421 1.00 49.29 85 LYS A C 1
ATOM 596 O O . LYS A 1 83 ? 7.125 13.126 -14.480 1.00 49.35 85 LYS A O 1
ATOM 602 N N . ALA A 1 84 ? 8.361 15.004 -14.339 1.00 45.94 86 ALA A N 1
ATOM 603 C CA . ALA A 1 84 ? 9.618 14.283 -14.182 1.00 42.39 86 ALA A CA 1
ATOM 604 C C . ALA A 1 84 ? 9.692 13.948 -12.721 1.00 36.89 86 ALA A C 1
ATOM 605 O O . ALA A 1 84 ? 9.662 14.840 -11.910 1.00 37.57 86 ALA A O 1
ATOM 607 N N . GLY A 1 85 ? 9.763 12.664 -12.383 1.00 33.51 87 GLY A N 1
ATOM 608 C CA . GLY A 1 85 ? 9.739 12.242 -10.994 1.00 27.02 87 GLY A CA 1
ATOM 609 C C . GLY A 1 85 ? 10.911 11.353 -10.703 1.00 22.11 87 GLY A C 1
ATOM 610 O O . GLY A 1 85 ? 11.531 10.833 -11.625 1.00 22.38 87 GLY A O 1
ATOM 611 N N . ASN A 1 86 ? 11.174 11.159 -9.412 1.00 17.98 88 ASN A N 1
ATOM 612 C CA . ASN A 1 86 ? 12.177 10.215 -8.930 1.00 23.21 88 ASN A CA 1
ATOM 613 C C . ASN A 1 86 ? 11.573 9.266 -7.884 1.00 19.18 88 ASN A C 1
ATOM 614 O O . ASN A 1 86 ? 10.607 9.606 -7.246 1.00 21.07 88 ASN A O 1
ATOM 619 N N . ILE A 1 87 ? 12.164 8.085 -7.740 1.00 16.29 89 ILE A N 1
ATOM 620 C CA . ILE A 1 87 ? 11.786 7.087 -6.753 1.00 15.89 89 ILE A CA 1
ATOM 621 C C . ILE A 1 87 ? 13.021 6.658 -5.978 1.00 14.55 89 ILE A C 1
ATOM 622 O O . ILE A 1 87 ? 14.146 6.711 -6.502 1.00 16.79 89 ILE A O 1
ATOM 627 N N . SER A 1 88 ? 12.797 6.259 -4.726 1.00 11.96 90 SER A N 1
ATOM 628 C CA . SER A 1 88 ? 13.848 5.978 -3.790 1.00 16.83 90 SER A CA 1
ATOM 629 C C . SER A 1 88 ? 13.589 4.703 -3.001 1.00 11.79 90 SER A C 1
ATOM 630 O O . SER A 1 88 ? 12.470 4.260 -2.876 1.00 15.33 90 SER A O 1
ATOM 633 N N . LYS A 1 89 ? 14.665 4.143 -2.464 1.00 15.48 91 LYS A N 1
ATOM 634 C CA . LYS A 1 89 ? 14.638 3.115 -1.431 1.00 17.71 91 LYS A CA 1
ATOM 635 C C . LYS A 1 89 ? 15.742 3.415 -0.435 1.00 18.74 91 LYS A C 1
ATOM 636 O O . LYS A 1 89 ? 16.815 3.899 -0.814 1.00 18.63 91 LYS A O 1
ATOM 642 N N . ASN A 1 90 ? 15.481 3.091 0.823 1.00 15.50 92 ASN A N 1
ATOM 643 C CA . ASN A 1 90 ? 16.480 3.139 1.854 1.00 18.52 92 ASN A CA 1
ATOM 644 C C . ASN A 1 90 ? 16.960 1.736 2.160 1.00 16.96 92 ASN A C 1
ATOM 645 O O . ASN A 1 90 ? 16.172 0.806 2.237 1.00 19.37 92 ASN A O 1
ATOM 650 N N . CYS A 1 91 ? 18.266 1.599 2.356 1.00 16.34 93 CYS A N 1
ATOM 651 C CA . CYS A 1 91 ? 18.863 0.355 2.847 1.00 17.29 93 CYS A CA 1
ATOM 652 C C . CYS A 1 91 ? 18.994 0.475 4.337 1.00 19.32 93 CYS A C 1
ATOM 653 O O . CYS A 1 91 ? 19.615 1.425 4.846 1.00 19.95 93 CYS A O 1
ATOM 656 N N . THR A 1 92 ? 18.373 -0.487 5.027 1.00 24.32 94 THR A N 1
ATOM 657 C CA . THR A 1 92 ? 18.424 -0.601 6.485 1.00 24.52 94 THR A CA 1
ATOM 658 C C . THR A 1 92 ? 19.030 -1.959 6.870 1.00 27.84 94 THR A C 1
ATOM 659 O O . THR A 1 92 ? 19.165 -2.851 6.013 1.00 28.93 94 THR A O 1
ATOM 663 N N . SER A 1 93 ? 19.329 -2.146 8.161 1.00 24.96 95 SER A N 1
ATOM 664 C CA . SER A 1 93 ? 19.857 -3.429 8.619 1.00 26.62 95 SER A CA 1
ATOM 665 C C . SER A 1 93 ? 18.836 -4.584 8.532 1.00 28.79 95 SER A C 1
ATOM 666 O O . SER A 1 93 ? 19.173 -5.715 8.872 1.00 34.02 95 SER A O 1
ATOM 669 N N . ASP A 1 94 ? 17.601 -4.298 8.104 1.00 27.96 96 ASP A N 1
ATOM 670 C CA . ASP A 1 94 ? 16.592 -5.334 7.797 1.00 29.94 96 ASP A CA 1
ATOM 671 C C . ASP A 1 94 ? 16.461 -5.590 6.311 1.00 32.37 96 ASP A C 1
ATOM 672 O O . ASP A 1 94 ? 15.709 -6.480 5.896 1.00 37.12 96 ASP A O 1
ATOM 677 N N . GLY A 1 95 ? 17.173 -4.805 5.506 1.00 27.08 97 GLY A N 1
ATOM 678 C CA . GLY A 1 95 ? 17.074 -4.913 4.053 1.00 22.91 97 GLY A CA 1
ATOM 679 C C . GLY A 1 95 ? 16.516 -3.642 3.446 1.00 20.08 97 GLY A C 1
ATOM 680 O O . GLY A 1 95 ? 16.459 -2.591 4.102 1.00 25.38 97 GLY A O 1
ATOM 681 N N . TRP A 1 96 ? 16.089 -3.770 2.192 1.00 16.71 98 TRP A N 1
ATOM 682 C CA . TRP A 1 96 ? 15.563 -2.673 1.381 1.00 15.75 98 TRP A CA 1
ATOM 683 C C . TRP A 1 96 ? 14.194 -2.277 1.866 1.00 15.09 98 TRP A C 1
ATOM 684 O O . TRP A 1 96 ? 13.416 -3.142 2.234 1.00 18.57 98 TRP A O 1
ATOM 695 N N . SER A 1 97 ? 13.907 -0.976 1.849 1.00 20.43 99 SER A N 1
ATOM 696 C CA . SER A 1 97 ? 12.580 -0.454 2.128 1.00 18.38 99 SER A CA 1
ATOM 697 C C . SER A 1 97 ? 11.742 -0.615 0.877 1.00 16.11 99 SER A C 1
ATOM 698 O O . SER A 1 97 ? 12.245 -0.912 -0.177 1.00 18.26 99 SER A O 1
ATOM 701 N N . GLU A 1 98 ? 10.449 -0.398 1.032 1.00 11.54 100 GLU A N 1
ATOM 702 C CA . GLU A 1 98 ? 9.528 -0.241 -0.063 1.00 14.19 100 GLU A CA 1
ATOM 703 C C . GLU A 1 98 ? 9.942 1.028 -0.826 1.00 14.02 100 GLU A C 1
ATOM 704 O O . GLU A 1 98 ? 10.562 1.936 -0.262 1.00 14.02 100 GLU A O 1
ATOM 710 N N . THR A 1 99 ? 9.590 1.096 -2.099 1.00 14.13 101 THR A N 1
ATOM 711 C CA . THR A 1 99 ? 9.909 2.259 -2.902 1.00 11.55 101 THR A CA 1
ATOM 712 C C . THR A 1 99 ? 9.079 3.428 -2.406 1.00 15.57 101 THR A C 1
ATOM 713 O O . THR A 1 99 ? 7.919 3.245 -2.102 1.00 15.84 101 THR A O 1
ATOM 717 N N . PHE A 1 100 ? 9.673 4.616 -2.313 1.00 16.15 102 PHE A N 1
ATOM 718 C CA . PHE A 1 100 ? 8.918 5.815 -1.954 1.00 17.65 102 PHE A CA 1
ATOM 719 C C . PHE A 1 100 ? 9.268 7.021 -2.843 1.00 19.29 102 PHE A C 1
ATOM 720 O O . PHE A 1 100 ? 10.408 7.157 -3.288 1.00 18.47 102 PHE A O 1
ATOM 728 N N . PRO A 1 101 ? 8.268 7.860 -3.159 1.00 17.51 103 PRO A N 1
ATOM 729 C CA . PRO A 1 101 ? 6.873 7.570 -2.967 1.00 12.59 103 PRO A CA 1
ATOM 730 C C . PRO A 1 101 ? 6.540 6.406 -3.880 1.00 14.81 103 PRO A C 1
ATOM 731 O O . PRO A 1 101 ? 7.387 5.989 -4.693 1.00 18.13 103 PRO A O 1
ATOM 735 N N . ASP A 1 102 ? 5.337 5.872 -3.771 1.00 16.93 104 ASP A N 1
ATOM 736 C CA . ASP A 1 102 ? 4.965 4.743 -4.610 1.00 19.37 104 ASP A CA 1
ATOM 737 C C . ASP A 1 102 ? 5.044 5.171 -6.037 1.00 21.65 104 ASP A C 1
ATOM 738 O O . ASP A 1 102 ? 4.913 6.351 -6.331 1.00 22.62 104 ASP A O 1
ATOM 743 N N . PHE A 1 103 ? 5.306 4.206 -6.908 1.00 23.34 105 PHE A N 1
ATOM 744 C CA . PHE A 1 103 ? 5.528 4.439 -8.327 1.00 24.26 105 PHE A CA 1
ATOM 745 C C . PHE A 1 103 ? 4.463 5.359 -8.961 1.00 26.59 105 PHE A C 1
ATOM 746 O O . PHE A 1 103 ? 4.776 6.307 -9.666 1.00 29.65 105 PHE A O 1
ATOM 754 N N . VAL A 1 104 ? 3.198 5.075 -8.702 1.00 22.83 106 VAL A N 1
ATOM 755 C CA . VAL A 1 104 ? 2.111 5.811 -9.341 1.00 22.44 106 VAL A CA 1
ATOM 756 C C . VAL A 1 104 ? 2.114 7.282 -8.937 1.00 25.49 106 VAL A C 1
ATOM 757 O O . VAL A 1 104 ? 1.894 8.171 -9.770 1.00 31.24 106 VAL A O 1
ATOM 761 N N . ASP A 1 105 ? 2.361 7.534 -7.658 1.00 23.03 107 ASP A N 1
ATOM 762 C CA . ASP A 1 105 ? 2.420 8.887 -7.137 1.00 21.46 107 ASP A CA 1
ATOM 763 C C . ASP A 1 105 ? 3.733 9.605 -7.492 1.00 28.07 107 ASP A C 1
ATOM 764 O O . ASP A 1 105 ? 3.719 10.781 -7.855 1.00 29.28 107 ASP A O 1
ATOM 769 N N . ALA A 1 106 ? 4.855 8.898 -7.377 1.00 25.26 108 ALA A N 1
ATOM 770 C CA . ALA A 1 106 ? 6.177 9.488 -7.561 1.00 25.39 108 ALA A CA 1
ATOM 771 C C . ALA A 1 106 ? 6.331 9.957 -8.982 1.00 27.43 108 ALA A C 1
ATOM 772 O O . ALA A 1 106 ? 6.932 11.002 -9.266 1.00 37.00 108 ALA A O 1
ATOM 774 N N . CYS A 1 107 ? 5.764 9.167 -9.878 1.00 29.45 109 CYS A N 1
ATOM 775 C CA . CYS A 1 107 ? 5.980 9.341 -11.298 1.00 29.88 109 CYS A CA 1
ATOM 776 C C . CYS A 1 107 ? 4.844 10.102 -12.000 1.00 36.79 109 CYS A C 1
ATOM 777 O O . CYS A 1 107 ? 5.006 10.529 -13.156 1.00 42.25 109 CYS A O 1
ATOM 780 N N . GLY A 1 108 ? 3.720 10.300 -11.310 1.00 37.77 110 GLY A N 1
ATOM 781 C CA . GLY A 1 108 ? 2.542 10.927 -11.916 1.00 32.57 110 GLY A CA 1
ATOM 782 C C . GLY A 1 108 ? 1.983 10.103 -13.070 1.00 34.06 110 GLY A C 1
ATOM 783 O O . GLY A 1 108 ? 1.609 10.653 -14.120 1.00 33.38 110 GLY A O 1
ATOM 784 N N . TYR A 1 109 ? 1.942 8.782 -12.873 1.00 30.19 111 TYR A N 1
ATOM 785 C CA . TYR A 1 109 ? 1.510 7.841 -13.910 1.00 32.02 111 TYR A CA 1
ATOM 786 C C . TYR A 1 109 ? -0.012 7.738 -14.032 1.00 34.84 111 TYR A C 1
ATOM 787 O O . TYR A 1 109 ? -0.695 7.586 -13.033 1.00 37.12 111 TYR A O 1
ATOM 796 N N . SER A 1 110 ? -0.530 7.791 -15.263 1.00 46.18 112 SER A N 1
ATOM 797 C CA . SER A 1 110 ? -1.930 7.407 -15.546 1.00 52.11 112 SER A CA 1
ATOM 798 C C . SER A 1 110 ? -2.158 6.972 -17.014 1.00 57.20 112 SER A C 1
ATOM 799 O O . SER A 1 110 ? -1.412 7.370 -17.924 1.00 53.66 112 SER A O 1
ATOM 802 N N . ASP A 1 111 ? -3.195 6.162 -17.234 1.00 62.93 113 ASP A N 1
ATOM 803 C CA . ASP A 1 111 ? -3.557 5.721 -18.581 1.00 69.88 113 ASP A CA 1
ATOM 804 C C . ASP A 1 111 ? -5.005 6.051 -18.918 1.00 73.22 113 ASP A C 1
ATOM 805 O O . ASP A 1 111 ? -5.894 5.752 -18.132 1.00 76.80 113 ASP A O 1
ATOM 810 N N . PRO A 1 112 ? -5.255 6.641 -20.103 1.00 80.13 114 PRO A N 1
ATOM 811 C CA . PRO A 1 112 ? -6.643 6.981 -20.472 1.00 81.33 114 PRO A CA 1
ATOM 812 C C . PRO A 1 112 ? -7.490 5.755 -20.821 1.00 80.09 114 PRO A C 1
ATOM 813 O O . PRO A 1 112 ? -8.342 5.352 -20.029 1.00 76.08 114 PRO A O 1
ATOM 817 N N . SER B 1 8 ? 38.874 -25.569 -40.094 1.00 28.08 -15 SER B N 1
ATOM 818 C CA . SER B 1 8 ? 37.612 -25.991 -39.435 1.00 37.02 -15 SER B CA 1
ATOM 819 C C . SER B 1 8 ? 37.876 -27.197 -38.524 1.00 38.16 -15 SER B C 1
ATOM 820 O O . SER B 1 8 ? 38.582 -28.148 -38.911 1.00 40.26 -15 SER B O 1
ATOM 823 N N . SER B 1 9 ? 37.321 -27.163 -37.311 1.00 28.73 -14 SER B N 1
ATOM 824 C CA . SER B 1 9 ? 37.675 -28.169 -36.326 1.00 22.82 -14 SER B CA 1
ATOM 825 C C . SER B 1 9 ? 36.449 -28.718 -35.664 1.00 17.51 -14 SER B C 1
ATOM 826 O O . SER B 1 9 ? 35.334 -28.399 -36.039 1.00 20.76 -14 SER B O 1
ATOM 829 N N . GLY B 1 10 ? 36.659 -29.607 -34.710 1.00 12.86 -13 GLY B N 1
ATOM 830 C CA . GLY B 1 10 ? 35.564 -30.096 -33.912 1.00 6.28 -13 GLY B CA 1
ATOM 831 C C . GLY B 1 10 ? 34.853 -29.032 -33.162 1.00 7.32 -13 GLY B C 1
ATOM 832 O O . GLY B 1 10 ? 33.658 -29.149 -32.919 1.00 14.60 -13 GLY B O 1
ATOM 833 N N . VAL B 1 11 ? 35.563 -27.952 -32.844 1.00 9.95 -12 VAL B N 1
ATOM 834 C CA . VAL B 1 11 ? 34.966 -26.828 -32.174 1.00 11.72 -12 VAL B CA 1
ATOM 835 C C . VAL B 1 11 ? 33.855 -26.201 -33.014 1.00 13.53 -12 VAL B C 1
ATOM 836 O O . VAL B 1 11 ? 32.769 -25.925 -32.496 1.00 14.22 -12 VAL B O 1
ATOM 840 N N . ASP B 1 12 ? 34.101 -26.031 -34.313 1.00 9.03 -11 ASP B N 1
ATOM 841 C CA . ASP B 1 12 ? 33.162 -25.343 -35.209 1.00 8.35 -11 ASP B CA 1
ATOM 842 C C . ASP B 1 12 ? 31.917 -26.164 -35.442 1.00 5.35 -11 ASP B C 1
ATOM 843 O O . ASP B 1 12 ? 30.862 -25.625 -35.717 1.00 15.03 -11 ASP B O 1
ATOM 848 N N . LEU B 1 13 ? 32.065 -27.479 -35.406 1.00 5.00 -10 LEU B N 1
ATOM 849 C CA . LEU B 1 13 ? 30.952 -28.410 -35.640 1.00 12.75 -10 LEU B CA 1
ATOM 850 C C . LEU B 1 13 ? 30.224 -28.776 -34.351 1.00 11.77 -10 LEU B C 1
ATOM 851 O O . LEU B 1 13 ? 29.234 -29.500 -34.397 1.00 16.02 -10 LEU B O 1
ATOM 856 N N . GLY B 1 14 ? 30.687 -28.288 -33.200 1.00 16.11 -9 GLY B N 1
ATOM 857 C CA . GLY B 1 14 ? 30.028 -28.633 -31.924 1.00 13.29 -9 GLY B CA 1
ATOM 858 C C . GLY B 1 14 ? 28.643 -28.023 -31.911 1.00 13.77 -9 GLY B C 1
ATOM 859 O O . GLY B 1 14 ? 28.437 -26.980 -32.502 1.00 8.18 -9 GLY B O 1
ATOM 860 N N . THR B 1 15 ? 27.687 -28.655 -31.237 1.00 10.77 -8 THR B N 1
ATOM 861 C CA . THR B 1 15 ? 26.301 -28.168 -31.232 1.00 8.68 -8 THR B CA 1
ATOM 862 C C . THR B 1 15 ? 26.115 -26.857 -30.501 1.00 9.44 -8 THR B C 1
ATOM 863 O O . THR B 1 15 ? 25.211 -26.084 -30.816 1.00 11.88 -8 THR B O 1
ATOM 867 N N . GLU B 1 16 ? 27.030 -26.536 -29.603 1.00 9.90 -7 GLU B N 1
ATOM 868 C CA . GLU B 1 16 ? 26.986 -25.245 -28.944 1.00 11.87 -7 GLU B CA 1
ATOM 869 C C . GLU B 1 16 ? 27.276 -24.149 -29.949 1.00 12.21 -7 GLU B C 1
ATOM 870 O O . GLU B 1 16 ? 26.569 -23.162 -30.023 1.00 12.69 -7 GLU B O 1
ATOM 876 N N . ASN B 1 17 ? 28.296 -24.331 -30.791 1.00 11.18 -6 ASN B N 1
ATOM 877 C CA . ASN B 1 17 ? 28.550 -23.341 -31.825 1.00 6.90 -6 ASN B CA 1
ATOM 878 C C . ASN B 1 17 ? 27.450 -23.329 -32.884 1.00 9.95 -6 ASN B C 1
ATOM 879 O O . ASN B 1 17 ? 27.095 -22.283 -33.354 1.00 15.37 -6 ASN B O 1
ATOM 884 N N . LEU B 1 18 ? 26.926 -24.490 -33.272 1.00 11.12 -5 LEU B N 1
ATOM 885 C CA . LEU B 1 18 ? 25.848 -24.519 -34.298 1.00 11.52 -5 LEU B CA 1
ATOM 886 C C . LEU B 1 18 ? 24.599 -23.748 -33.843 1.00 14.34 -5 LEU B C 1
ATOM 887 O O . LEU B 1 18 ? 23.983 -22.993 -34.615 1.00 17.31 -5 LEU B O 1
ATOM 892 N N . TYR B 1 19 ? 24.272 -23.868 -32.577 1.00 19.90 -4 TYR B N 1
ATOM 893 C CA . TYR B 1 19 ? 23.135 -23.148 -31.990 1.00 18.57 -4 TYR B CA 1
ATOM 894 C C . TYR B 1 19 ? 23.359 -21.641 -32.080 1.00 20.60 -4 TYR B C 1
ATOM 895 O O . TYR B 1 19 ? 22.519 -20.923 -32.566 1.00 18.89 -4 TYR B O 1
ATOM 904 N N . PHE B 1 20 ? 24.495 -21.171 -31.600 1.00 13.93 -3 PHE B N 1
ATOM 905 C CA . PHE B 1 20 ? 24.844 -19.792 -31.774 1.00 13.67 -3 PHE B CA 1
ATOM 906 C C . PHE B 1 20 ? 24.842 -19.338 -33.223 1.00 13.67 -3 PHE B C 1
ATOM 907 O O . PHE B 1 20 ? 24.257 -18.324 -33.538 1.00 18.57 -3 PHE B O 1
ATOM 915 N N . GLN B 1 21 ? 25.535 -20.040 -34.108 1.00 13.63 -2 GLN B N 1
ATOM 916 C CA . GLN B 1 21 ? 25.669 -19.570 -35.507 1.00 16.39 -2 GLN B CA 1
ATOM 917 C C . GLN B 1 21 ? 24.288 -19.419 -36.150 1.00 15.01 -2 GLN B C 1
ATOM 918 O O . GLN B 1 21 ? 24.045 -18.466 -36.861 1.00 15.32 -2 GLN B O 1
ATOM 924 N N . SER B 1 22 ? 23.384 -20.346 -35.861 1.00 16.26 -1 SER B N 1
ATOM 925 C CA . SER B 1 22 ? 22.028 -20.273 -36.399 1.00 19.79 -1 SER B CA 1
ATOM 926 C C . SER B 1 22 ? 21.241 -19.053 -35.912 1.00 21.85 -1 SER B C 1
ATOM 927 O O . SER B 1 22 ? 20.202 -18.738 -36.459 1.00 28.65 -1 SER B O 1
ATOM 940 N N . ARG B 1 24 ? 22.549 -15.911 -35.350 1.00 17.28 26 ARG B N 1
ATOM 941 C CA . ARG B 1 24 ? 23.323 -14.703 -35.487 1.00 16.65 26 ARG B CA 1
ATOM 942 C C . ARG B 1 24 ? 22.508 -13.616 -36.156 1.00 20.15 26 ARG B C 1
ATOM 943 O O . ARG B 1 24 ? 22.538 -12.483 -35.732 1.00 18.34 26 ARG B O 1
ATOM 951 N N . PHE B 1 25 ? 21.782 -13.951 -37.211 1.00 20.79 27 PHE B N 1
ATOM 952 C CA . PHE B 1 25 ? 20.984 -12.943 -37.919 1.00 22.52 27 PHE B CA 1
ATOM 953 C C . PHE B 1 25 ? 19.932 -12.370 -36.998 1.00 18.52 27 PHE B C 1
ATOM 954 O O . PHE B 1 25 ? 19.707 -11.188 -36.964 1.00 19.89 27 PHE B O 1
ATOM 962 N N . HIS B 1 26 ? 19.305 -13.236 -36.235 1.00 18.49 28 HIS B N 1
ATOM 963 C CA . HIS B 1 26 ? 18.300 -12.855 -35.279 1.00 17.86 28 HIS B CA 1
ATOM 964 C C . HIS B 1 26 ? 18.865 -11.911 -34.249 1.00 25.21 28 HIS B C 1
ATOM 965 O O . HIS B 1 26 ? 18.292 -10.879 -33.948 1.00 25.37 28 HIS B O 1
ATOM 972 N N . LEU B 1 27 ? 20.004 -12.254 -33.690 1.00 23.19 29 LEU B N 1
ATOM 973 C CA . LEU B 1 27 ? 20.549 -11.430 -32.636 1.00 18.73 29 LEU B CA 1
ATOM 974 C C . LEU B 1 27 ? 20.897 -10.056 -33.163 1.00 15.81 29 LEU B C 1
ATOM 975 O O . LEU B 1 27 ? 20.737 -9.078 -32.478 1.00 19.38 29 LEU B O 1
ATOM 980 N N . GLU B 1 28 ? 21.473 -10.009 -34.354 1.00 14.59 30 GLU B N 1
ATOM 981 C CA . GLU B 1 28 ? 21.791 -8.770 -35.025 1.00 19.13 30 GLU B CA 1
ATOM 982 C C . GLU B 1 28 ? 20.566 -7.898 -35.261 1.00 18.71 30 GLU B C 1
ATOM 983 O O . GLU B 1 28 ? 20.620 -6.710 -35.049 1.00 21.69 30 GLU B O 1
ATOM 989 N N . ILE B 1 29 ? 19.472 -8.473 -35.726 1.00 20.01 31 ILE B N 1
ATOM 990 C CA . ILE B 1 29 ? 18.278 -7.693 -35.995 1.00 18.76 31 ILE B CA 1
ATOM 991 C C . ILE B 1 29 ? 17.664 -7.205 -34.687 1.00 25.10 31 ILE B C 1
ATOM 992 O O . ILE B 1 29 ? 17.249 -6.056 -34.580 1.00 21.74 31 ILE B O 1
ATOM 997 N N . GLN B 1 30 ? 17.655 -8.039 -33.655 1.00 20.39 32 GLN B N 1
ATOM 998 C CA . GLN B 1 30 ? 17.063 -7.640 -32.408 1.00 18.68 32 GLN B CA 1
ATOM 999 C C . GLN B 1 30 ? 17.850 -6.556 -31.795 1.00 15.05 32 GLN B C 1
ATOM 1000 O O . GLN B 1 30 ? 17.298 -5.678 -31.132 1.00 19.73 32 GLN B O 1
ATOM 1006 N N . GLU B 1 31 ? 19.162 -6.624 -31.942 1.00 17.37 33 GLU B N 1
ATOM 1007 C CA . GLU B 1 31 ? 20.002 -5.570 -31.432 1.00 18.94 33 GLU B CA 1
ATOM 1008 C C . GLU B 1 31 ? 19.663 -4.224 -32.114 1.00 20.82 33 GLU B C 1
ATOM 1009 O O . GLU B 1 31 ? 19.672 -3.167 -31.478 1.00 18.41 33 GLU B O 1
ATOM 1015 N N . GLU B 1 32 ? 19.421 -4.267 -33.414 1.00 16.51 34 GLU B N 1
ATOM 1016 C CA . GLU B 1 32 ? 19.067 -3.055 -34.177 1.00 16.21 34 GLU B CA 1
ATOM 1017 C C . GLU B 1 32 ? 17.692 -2.554 -33.747 1.00 15.91 34 GLU B C 1
ATOM 1018 O O . GLU B 1 32 ? 17.473 -1.345 -33.650 1.00 16.23 34 GLU B O 1
ATOM 1024 N N . GLU B 1 33 ? 16.793 -3.464 -33.418 1.00 14.91 35 GLU B N 1
ATOM 1025 C CA . GLU B 1 33 ? 15.465 -3.078 -32.952 1.00 17.00 35 GLU B CA 1
ATOM 1026 C C . GLU B 1 33 ? 15.543 -2.426 -31.585 1.00 17.62 35 GLU B C 1
ATOM 1027 O O . GLU B 1 33 ? 14.878 -1.453 -31.338 1.00 17.46 35 GLU B O 1
ATOM 1033 N N . THR B 1 34 ? 16.326 -2.997 -30.690 1.00 13.59 36 THR B N 1
ATOM 1034 C CA . THR B 1 34 ? 16.592 -2.365 -29.406 1.00 13.56 36 THR B CA 1
ATOM 1035 C C . THR B 1 34 ? 17.179 -0.959 -29.507 1.00 13.01 36 THR B C 1
ATOM 1036 O O . THR B 1 34 ? 16.710 -0.044 -28.848 1.00 12.45 36 THR B O 1
ATOM 1040 N N . LYS B 1 35 ? 18.203 -0.775 -30.332 1.00 14.95 37 LYS B N 1
ATOM 1041 C CA . LYS B 1 35 ? 18.749 0.534 -30.500 1.00 14.38 37 LYS B CA 1
ATOM 1042 C C . LYS B 1 35 ? 17.682 1.483 -31.053 1.00 16.87 37 LYS B C 1
ATOM 1043 O O . LYS B 1 35 ? 17.605 2.654 -30.669 1.00 14.77 37 LYS B O 1
ATOM 1049 N N . CYS B 1 36 ? 16.845 0.987 -31.949 1.00 15.07 38 CYS B N 1
ATOM 1050 C CA . CYS B 1 36 ? 15.790 1.841 -32.509 1.00 15.41 38 CYS B CA 1
ATOM 1051 C C . CYS B 1 36 ? 14.861 2.298 -31.392 1.00 13.75 38 CYS B C 1
ATOM 1052 O O . CYS B 1 36 ? 14.573 3.478 -31.261 1.00 14.13 38 CYS B O 1
ATOM 1055 N N . ALA B 1 37 ? 14.421 1.356 -30.563 1.00 17.58 39 ALA B N 1
ATOM 1056 C CA . ALA B 1 37 ? 13.568 1.678 -29.394 1.00 15.14 39 ALA B CA 1
ATOM 1057 C C . ALA B 1 37 ? 14.182 2.717 -28.443 1.00 8.67 39 ALA B C 1
ATOM 1058 O O . ALA B 1 37 ? 13.543 3.653 -28.039 1.00 11.51 39 ALA B O 1
ATOM 1060 N N . GLU B 1 38 ? 15.441 2.539 -28.105 1.00 11.76 40 GLU B N 1
ATOM 1061 C CA . GLU B 1 38 ? 16.142 3.467 -27.246 1.00 10.47 40 GLU B CA 1
ATOM 1062 C C . GLU B 1 38 ? 16.230 4.830 -27.902 1.00 12.01 40 GLU B C 1
ATOM 1063 O O . GLU B 1 38 ? 16.011 5.842 -27.266 1.00 14.61 40 GLU B O 1
ATOM 1069 N N . LEU B 1 39 ? 16.561 4.862 -29.187 1.00 15.97 41 LEU B N 1
ATOM 1070 C CA . LEU B 1 39 ? 16.629 6.141 -29.941 1.00 16.14 41 LEU B CA 1
ATOM 1071 C C . LEU B 1 39 ? 15.321 6.898 -29.910 1.00 13.53 41 LEU B C 1
ATOM 1072 O O . LEU B 1 39 ? 15.286 8.096 -29.638 1.00 18.56 41 LEU B O 1
ATOM 1077 N N . LEU B 1 40 ? 14.238 6.192 -30.157 1.00 12.44 42 LEU B N 1
ATOM 1078 C CA . LEU B 1 40 ? 12.938 6.831 -30.240 1.00 14.45 42 LEU B CA 1
ATOM 1079 C C . LEU B 1 40 ? 12.590 7.296 -28.888 1.00 14.60 42 LEU B C 1
ATOM 1080 O O . LEU B 1 40 ? 12.027 8.367 -28.739 1.00 22.27 42 LEU B O 1
ATOM 1085 N N . ARG B 1 41 ? 12.989 6.552 -27.868 1.00 13.38 43 ARG B N 1
ATOM 1086 C CA . ARG B 1 41 ? 12.650 6.977 -26.512 1.00 15.61 43 ARG B CA 1
ATOM 1087 C C . ARG B 1 41 ? 13.373 8.276 -26.110 1.00 24.17 43 ARG B C 1
ATOM 1088 O O . ARG B 1 41 ? 12.800 9.076 -25.403 1.00 18.78 43 ARG B O 1
ATOM 1096 N N . SER B 1 42 ? 14.651 8.392 -26.491 1.00 22.92 44 SER B N 1
ATOM 1097 C CA . SER B 1 42 ? 15.520 9.541 -26.180 1.00 28.39 44 SER B CA 1
ATOM 1098 C C . SER B 1 42 ? 15.056 10.816 -26.887 1.00 26.70 44 SER B C 1
ATOM 1099 O O . SER B 1 42 ? 15.453 11.897 -26.514 1.00 37.38 44 SER B O 1
ATOM 1102 N N . GLN B 1 43 ? 14.212 10.674 -27.896 1.00 32.67 45 GLN B N 1
ATOM 1103 C CA . GLN B 1 43 ? 13.667 11.782 -28.675 1.00 37.43 45 GLN B CA 1
ATOM 1104 C C . GLN B 1 43 ? 12.196 12.117 -28.374 1.00 45.72 45 GLN B C 1
ATOM 1105 O O . GLN B 1 43 ? 11.612 12.934 -29.102 1.00 44.36 45 GLN B O 1
ATOM 1111 N N . THR B 1 44 ? 11.579 11.485 -27.363 1.00 49.90 46 THR B N 1
ATOM 1112 C CA . THR B 1 44 ? 10.111 11.620 -27.161 1.00 55.85 46 THR B CA 1
ATOM 1113 C C . THR B 1 44 ? 9.618 13.039 -26.850 1.00 56.19 46 THR B C 1
ATOM 1114 O O . THR B 1 44 ? 8.496 13.396 -27.225 1.00 55.40 46 THR B O 1
ATOM 1118 N N . GLU B 1 45 ? 10.451 13.837 -26.177 1.00 56.50 47 GLU B N 1
ATOM 1119 C CA . GLU B 1 45 ? 10.094 15.236 -25.854 1.00 59.25 47 GLU B CA 1
ATOM 1120 C C . GLU B 1 45 ? 10.066 16.163 -27.086 1.00 54.87 47 GLU B C 1
ATOM 1121 O O . GLU B 1 45 ? 9.495 17.244 -27.016 1.00 54.81 47 GLU B O 1
ATOM 1127 N N . LYS B 1 46 ? 10.655 15.743 -28.207 1.00 50.31 48 LYS B N 1
ATOM 1128 C CA . LYS B 1 46 ? 10.796 16.639 -29.360 1.00 51.88 48 LYS B CA 1
ATOM 1129 C C . LYS B 1 46 ? 9.590 16.790 -30.312 1.00 51.33 48 LYS B C 1
ATOM 1130 O O . LYS B 1 46 ? 9.475 17.817 -30.983 1.00 50.22 48 LYS B O 1
ATOM 1136 N N . HIS B 1 47 ? 8.706 15.796 -30.390 1.00 49.54 49 HIS B N 1
ATOM 1137 C CA . HIS B 1 47 ? 7.522 15.888 -31.273 1.00 52.47 49 HIS B CA 1
ATOM 1138 C C . HIS B 1 47 ? 7.837 16.384 -32.714 1.00 51.03 49 HIS B C 1
ATOM 1139 O O . HIS B 1 47 ? 7.628 17.554 -33.052 1.00 53.86 49 HIS B O 1
ATOM 1146 N N . LYS B 1 48 ? 8.339 15.486 -33.549 1.00 41.75 50 LYS B N 1
ATOM 1147 C CA . LYS B 1 48 ? 8.650 15.813 -34.923 1.00 35.12 50 LYS B CA 1
ATOM 1148 C C . LYS B 1 48 ? 7.496 15.449 -35.819 1.00 30.80 50 LYS B C 1
ATOM 1149 O O . LYS B 1 48 ? 6.629 14.682 -35.434 1.00 30.79 50 LYS B O 1
ATOM 1155 N N . ALA B 1 49 ? 7.506 15.983 -37.036 1.00 25.86 51 ALA B N 1
ATOM 1156 C CA . ALA B 1 49 ? 6.429 15.773 -38.003 1.00 25.37 51 ALA B CA 1
ATOM 1157 C C . ALA B 1 49 ? 6.208 14.293 -38.351 1.00 25.45 51 ALA B C 1
ATOM 1158 O O . ALA B 1 49 ? 5.082 13.855 -38.540 1.00 27.48 51 ALA B O 1
ATOM 1160 N N . CYS B 1 50 ? 7.285 13.540 -38.483 1.00 18.50 52 CYS B N 1
ATOM 1161 C CA . CYS B 1 50 ? 7.189 12.097 -38.742 1.00 21.22 52 CYS B CA 1
ATOM 1162 C C . CYS B 1 50 ? 7.856 11.344 -37.594 1.00 18.53 52 CYS B C 1
ATOM 1163 O O . CYS B 1 50 ? 9.059 11.390 -37.431 1.00 17.28 52 CYS B O 1
ATOM 1166 N N . SER B 1 51 ? 7.054 10.680 -36.780 1.00 16.07 53 SER B N 1
ATOM 1167 C CA . SER B 1 51 ? 7.558 9.954 -35.633 1.00 20.46 53 SER B CA 1
ATOM 1168 C C . SER B 1 51 ? 8.323 8.739 -36.104 1.00 21.17 53 SER B C 1
ATOM 1169 O O . SER B 1 51 ? 8.191 8.325 -37.239 1.00 17.79 53 SER B O 1
ATOM 1172 N N . GLY B 1 52 ? 9.151 8.191 -35.235 1.00 15.09 54 GLY B N 1
ATOM 1173 C CA . GLY B 1 52 ? 10.057 7.125 -35.599 1.00 15.97 54 GLY B CA 1
ATOM 1174 C C . GLY B 1 52 ? 9.343 5.856 -35.964 1.00 12.81 54 GLY B C 1
ATOM 1175 O O . GLY B 1 52 ? 8.360 5.504 -35.350 1.00 13.56 54 GLY B O 1
ATOM 1176 N N . VAL B 1 53 ? 9.813 5.190 -37.021 1.00 13.79 55 VAL B N 1
ATOM 1177 C CA . VAL B 1 53 ? 9.203 3.954 -37.508 1.00 11.30 55 VAL B CA 1
ATOM 1178 C C . VAL B 1 53 ? 10.250 2.937 -37.864 1.00 12.91 55 VAL B C 1
ATOM 1179 O O . VAL B 1 53 ? 11.416 3.269 -37.992 1.00 15.15 55 VAL B O 1
ATOM 1183 N N . TRP B 1 54 ? 9.815 1.681 -37.983 1.00 15.66 56 TRP B N 1
ATOM 1184 C CA . TRP B 1 54 ? 10.684 0.546 -38.349 1.00 14.11 56 TRP B CA 1
ATOM 1185 C C . TRP B 1 54 ? 10.072 -0.169 -39.525 1.00 14.77 56 TRP B C 1
ATOM 1186 O O . TRP B 1 54 ? 8.926 -0.582 -39.460 1.00 13.48 56 TRP B O 1
ATOM 1197 N N . ASP B 1 55 ? 10.782 -0.201 -40.647 1.00 13.92 57 ASP B N 1
ATOM 1198 C CA . ASP B 1 55 ? 10.437 -1.096 -41.738 1.00 11.69 57 ASP B CA 1
ATOM 1199 C C . ASP B 1 55 ? 11.647 -1.436 -42.569 1.00 10.67 57 ASP B C 1
ATOM 1200 O O . ASP B 1 55 ? 12.679 -0.851 -42.407 1.00 10.56 57 ASP B O 1
ATOM 1205 N N . ASN B 1 56 ? 11.538 -2.440 -43.405 1.00 13.53 58 ASN B N 1
ATOM 1206 C CA . ASN B 1 56 ? 12.684 -2.868 -44.160 1.00 16.62 58 ASN B CA 1
ATOM 1207 C C . ASN B 1 56 ? 13.847 -3.139 -43.228 1.00 18.59 58 ASN B C 1
ATOM 1208 O O . ASN B 1 56 ? 15.015 -2.918 -43.558 1.00 16.04 58 ASN B O 1
ATOM 1213 N N . ILE B 1 57 ? 13.494 -3.673 -42.074 1.00 19.91 59 ILE B N 1
ATOM 1214 C CA . ILE B 1 57 ? 14.431 -3.992 -40.979 1.00 17.68 59 ILE B CA 1
ATOM 1215 C C . ILE B 1 57 ? 15.410 -2.895 -40.708 1.00 17.69 59 ILE B C 1
ATOM 1216 O O . ILE B 1 57 ? 16.558 -3.126 -40.465 1.00 18.71 59 ILE B O 1
ATOM 1221 N N . THR B 1 58 ? 14.881 -1.675 -40.673 1.00 17.79 60 THR B N 1
ATOM 1222 C CA . THR B 1 58 ? 15.649 -0.472 -40.550 1.00 15.27 60 THR B CA 1
ATOM 1223 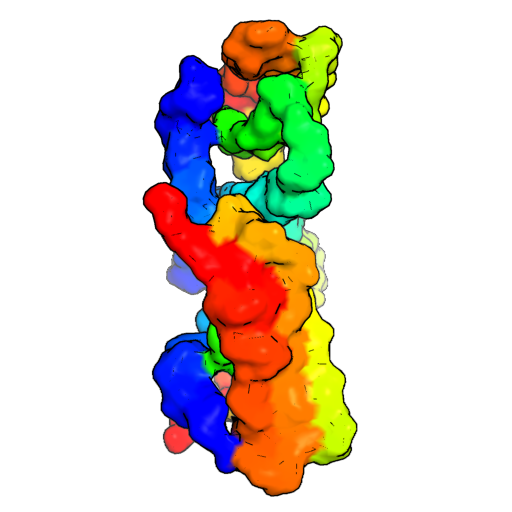C C . THR B 1 58 ? 14.914 0.486 -39.640 1.00 14.19 60 THR B C 1
ATOM 1224 O O . THR B 1 58 ? 13.709 0.608 -39.733 1.00 16.32 60 THR B O 1
ATOM 1228 N N . CYS B 1 59 ? 15.649 1.139 -38.758 1.00 14.62 61 CYS B N 1
ATOM 1229 C CA . CYS B 1 59 ? 15.143 2.221 -37.963 1.00 14.96 61 CYS B CA 1
ATOM 1230 C C . CYS B 1 59 ? 15.151 3.506 -38.761 1.00 13.75 61 CYS B C 1
ATOM 1231 O O . CYS B 1 59 ? 16.175 3.907 -39.287 1.00 18.21 61 CYS B O 1
ATOM 1234 N N . TRP B 1 60 ? 13.997 4.148 -38.820 1.00 13.45 62 TRP B N 1
ATOM 1235 C CA . TRP B 1 60 ? 13.827 5.426 -39.472 1.00 16.40 62 TRP B CA 1
ATOM 1236 C C . TRP B 1 60 ? 13.551 6.458 -38.373 1.00 14.57 62 TRP B C 1
ATOM 1237 O O . TRP B 1 60 ? 12.451 6.521 -37.806 1.00 16.85 62 TRP B O 1
ATOM 1248 N N . ARG B 1 61 ? 14.585 7.190 -38.010 1.00 15.86 63 ARG B N 1
ATOM 1249 C CA . ARG B 1 61 ? 14.524 8.133 -36.938 1.00 15.86 63 ARG B CA 1
ATOM 1250 C C . ARG B 1 61 ? 13.499 9.257 -37.138 1.00 18.22 63 ARG B C 1
ATOM 1251 O O . ARG B 1 61 ? 13.093 9.572 -38.253 1.00 20.12 63 ARG B O 1
ATOM 1259 N N . PRO B 1 62 ? 13.056 9.867 -36.049 1.00 17.98 64 PRO B N 1
ATOM 1260 C CA . PRO B 1 62 ? 12.065 10.906 -36.198 1.00 13.88 64 PRO B CA 1
ATOM 1261 C C . PRO B 1 62 ? 12.586 12.008 -37.064 1.00 13.89 64 PRO B C 1
ATOM 1262 O O . PRO B 1 62 ? 13.757 12.265 -37.050 1.00 15.07 64 PRO B O 1
ATOM 1266 N N . ALA B 1 63 ? 11.709 12.662 -37.812 1.00 17.06 65 ALA B N 1
ATOM 1267 C CA . ALA B 1 63 ? 12.171 13.540 -38.868 1.00 21.64 65 ALA B CA 1
ATOM 1268 C C . ALA B 1 63 ? 11.210 14.676 -39.046 1.00 22.36 65 ALA B C 1
ATOM 1269 O O . ALA B 1 63 ? 10.064 14.578 -38.622 1.00 18.52 65 ALA B O 1
ATOM 1271 N N . ASN B 1 64 ? 11.666 15.747 -39.695 1.00 15.65 66 ASN B N 1
ATOM 1272 C CA . ASN B 1 64 ? 10.764 16.815 -40.077 1.00 15.90 66 ASN B CA 1
ATOM 1273 C C . ASN B 1 64 ? 10.442 16.823 -41.533 1.00 19.88 66 ASN B C 1
ATOM 1274 O O . ASN B 1 64 ? 11.137 16.227 -42.331 1.00 23.51 66 ASN B O 1
ATOM 1279 N N . VAL B 1 65 ? 9.366 17.502 -41.865 1.00 16.89 67 VAL B N 1
ATOM 1280 C CA . VAL B 1 65 ? 8.878 17.559 -43.224 1.00 18.05 67 VAL B CA 1
ATOM 1281 C C . VAL B 1 65 ? 10.001 18.006 -44.143 1.00 19.47 67 VAL B C 1
ATOM 1282 O O . VAL B 1 65 ? 10.691 18.949 -43.855 1.00 21.60 67 VAL B O 1
ATOM 1286 N N . GLY B 1 66 ? 10.148 17.330 -45.277 1.00 24.05 68 GLY B N 1
ATOM 1287 C CA . GLY B 1 66 ? 11.154 17.711 -46.282 1.00 22.28 68 GLY B CA 1
ATOM 1288 C C . GLY B 1 66 ? 12.475 16.987 -46.124 1.00 25.72 68 GLY B C 1
ATOM 1289 O O . GLY B 1 66 ? 13.335 17.059 -46.989 1.00 25.61 68 GLY B O 1
ATOM 1290 N N . GLU B 1 67 ? 12.648 16.268 -45.022 1.00 25.19 69 GLU B N 1
ATOM 1291 C CA . GLU B 1 67 ? 13.878 15.505 -44.837 1.00 23.53 69 GLU B CA 1
ATOM 1292 C C . GLU B 1 67 ? 13.798 14.168 -45.534 1.00 19.46 69 GLU B C 1
ATOM 1293 O O . GLU B 1 67 ? 12.753 13.548 -45.567 1.00 22.98 69 GLU B O 1
ATOM 1299 N N . THR B 1 68 ? 14.923 13.718 -46.042 1.00 20.43 70 THR B N 1
ATOM 1300 C CA . THR B 1 68 ? 15.065 12.377 -46.588 1.00 20.89 70 THR B CA 1
ATOM 1301 C C . THR B 1 68 ? 16.086 11.662 -45.700 1.00 23.41 70 THR B C 1
ATOM 1302 O O . THR B 1 68 ? 17.157 12.181 -45.438 1.00 24.07 70 THR B O 1
ATOM 1306 N N . VAL B 1 69 ? 15.724 10.500 -45.172 1.00 19.49 71 VAL B N 1
ATOM 1307 C CA . VAL B 1 69 ? 16.656 9.722 -44.384 1.00 15.74 71 VAL B CA 1
ATOM 1308 C C . VAL B 1 69 ? 17.160 8.616 -45.289 1.00 17.03 71 VAL B C 1
ATOM 1309 O O . VAL B 1 69 ? 16.374 7.935 -45.924 1.00 16.55 71 VAL B O 1
ATOM 1313 N N . THR B 1 70 ? 18.468 8.475 -45.402 1.00 17.55 72 THR B N 1
ATOM 1314 C CA . THR B 1 70 ? 19.072 7.456 -46.255 1.00 17.54 72 THR B CA 1
ATOM 1315 C C . THR B 1 70 ? 20.056 6.680 -45.436 1.00 18.86 72 THR B C 1
ATOM 1316 O O . THR B 1 70 ? 20.799 7.243 -44.659 1.00 26.47 72 THR B O 1
ATOM 1320 N N . VAL B 1 71 ? 20.007 5.368 -45.553 1.00 19.85 73 VAL B N 1
ATOM 1321 C CA . VAL B 1 71 ? 20.940 4.534 -44.814 1.00 20.61 73 VAL B CA 1
ATOM 1322 C C . VAL B 1 71 ? 21.428 3.407 -45.707 1.00 24.82 73 VAL B C 1
ATOM 1323 O O . VAL B 1 71 ? 20.751 3.032 -46.677 1.00 22.38 73 VAL B O 1
ATOM 1327 N N . PRO B 1 72 ? 22.600 2.849 -45.380 1.00 25.43 74 PRO B N 1
ATOM 1328 C CA . PRO B 1 72 ? 23.004 1.646 -46.072 1.00 23.33 74 PRO B CA 1
ATOM 1329 C C . PRO B 1 72 ? 22.045 0.470 -45.841 1.00 23.58 74 PRO B C 1
ATOM 1330 O O . PRO B 1 72 ? 21.313 0.428 -44.852 1.00 25.07 74 PRO B O 1
ATOM 1334 N N . CYS B 1 73 ? 22.028 -0.471 -46.774 1.00 22.42 75 CYS B N 1
ATOM 1335 C CA . CYS B 1 73 ? 21.195 -1.644 -46.614 1.00 25.30 75 CYS B CA 1
ATOM 1336 C C . CYS B 1 73 ? 21.608 -2.375 -45.324 1.00 23.87 75 CYS B C 1
ATOM 1337 O O . CYS B 1 73 ? 22.748 -2.288 -44.903 1.00 26.27 75 CYS B O 1
ATOM 1340 N N . PRO B 1 74 ? 20.674 -3.078 -44.692 1.00 20.94 76 PRO B N 1
ATOM 1341 C CA . PRO B 1 74 ? 21.000 -3.742 -43.443 1.00 22.43 76 PRO B CA 1
ATOM 1342 C C . PRO B 1 74 ? 22.202 -4.658 -43.554 1.00 27.11 76 PRO B C 1
ATOM 1343 O O . PRO B 1 74 ? 22.214 -5.582 -44.377 1.00 27.19 76 PRO B O 1
ATOM 1347 N N . LYS B 1 75 ? 23.193 -4.368 -42.725 1.00 25.96 77 LYS B N 1
ATOM 1348 C CA . LYS B 1 75 ? 24.492 -5.032 -42.686 1.00 31.22 77 LYS B CA 1
ATOM 1349 C C . LYS B 1 75 ? 24.397 -6.548 -42.370 1.00 29.12 77 LYS B C 1
ATOM 1350 O O . LYS B 1 75 ? 25.235 -7.338 -42.804 1.00 26.25 77 LYS B O 1
ATOM 1354 N N . VAL B 1 76 ? 23.369 -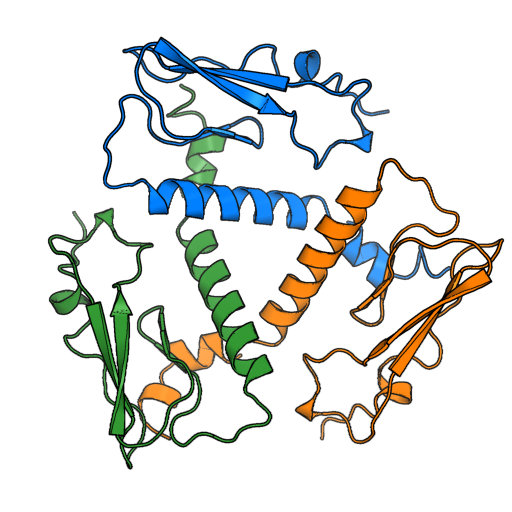6.937 -41.631 1.00 23.88 78 VAL B N 1
ATOM 1355 C CA . VAL B 1 76 ? 23.159 -8.306 -41.268 1.00 19.23 78 VAL B CA 1
ATOM 1356 C C . VAL B 1 76 ? 23.165 -9.212 -42.510 1.00 27.62 78 VAL B C 1
ATOM 1357 O O . VAL B 1 76 ? 23.657 -10.330 -42.451 1.00 33.64 78 VAL B O 1
ATOM 1361 N N . PHE B 1 77 ? 22.678 -8.716 -43.642 1.00 29.54 79 PHE B N 1
ATOM 1362 C CA . PHE B 1 77 ? 22.658 -9.504 -44.870 1.00 24.05 79 PHE B CA 1
ATOM 1363 C C . PHE B 1 77 ? 23.725 -9.137 -45.903 1.00 22.71 79 PHE B C 1
ATOM 1364 O O . PHE B 1 77 ? 23.564 -9.453 -47.071 1.00 26.45 79 PHE B O 1
ATOM 1372 N N . SER B 1 78 ? 24.836 -8.551 -45.460 1.00 21.46 80 SER B N 1
ATOM 1373 C CA . SER B 1 78 ? 25.925 -8.119 -46.348 1.00 28.29 80 SER B CA 1
ATOM 1374 C C . SER B 1 78 ? 26.356 -9.193 -47.338 1.00 32.13 80 SER B C 1
ATOM 1375 O O . SER B 1 78 ? 26.616 -8.905 -48.490 1.00 29.58 80 SER B O 1
ATOM 1378 N N . ASN B 1 79 ? 26.455 -10.428 -46.870 1.00 36.05 81 ASN B N 1
ATOM 1379 C CA . ASN B 1 79 ? 26.925 -11.518 -47.707 1.00 34.60 81 ASN B CA 1
ATOM 1380 C C . ASN B 1 79 ? 25.942 -11.939 -48.799 1.00 33.02 81 ASN B C 1
ATOM 1381 O O . ASN B 1 79 ? 26.305 -12.708 -49.689 1.00 29.32 81 ASN B O 1
ATOM 1386 N N . PHE B 1 80 ? 24.711 -11.442 -48.752 1.00 28.95 82 PHE B N 1
ATOM 1387 C CA . PHE B 1 80 ? 23.711 -11.810 -49.758 1.00 27.78 82 PHE B CA 1
ATOM 1388 C C . PHE B 1 80 ? 23.454 -10.713 -50.788 1.00 21.45 82 PHE B C 1
ATOM 1389 O O . PHE B 1 80 ? 22.643 -10.899 -51.696 1.00 20.51 82 PHE B O 1
ATOM 1397 N N . TYR B 1 81 ? 24.144 -9.580 -50.656 1.00 21.80 83 TYR B N 1
ATOM 1398 C CA . TYR B 1 81 ? 23.956 -8.449 -51.564 1.00 17.47 83 TYR B CA 1
ATOM 1399 C C . TYR B 1 81 ? 24.837 -8.591 -52.807 1.00 26.05 83 TYR B C 1
ATOM 1400 O O . TYR B 1 81 ? 26.026 -8.878 -52.695 1.00 28.20 83 TYR B O 1
ATOM 1409 N N . SER B 1 82 ? 24.244 -8.384 -53.984 1.00 24.34 84 SER B N 1
ATOM 1410 C CA . SER B 1 82 ? 24.958 -8.462 -55.254 1.00 30.48 84 SER B CA 1
ATOM 1411 C C . SER B 1 82 ? 25.398 -7.083 -55.767 1.00 33.99 84 SER B C 1
ATOM 1412 O O . SER B 1 82 ? 26.093 -7.014 -56.782 1.00 35.43 84 SER B O 1
ATOM 1415 N N . LYS B 1 83 ? 24.995 -5.996 -55.093 1.00 35.68 85 LYS B N 1
ATOM 1416 C CA . LYS B 1 83 ? 25.438 -4.627 -55.471 1.00 39.13 85 LYS B CA 1
ATOM 1417 C C . LYS B 1 83 ? 25.518 -3.644 -54.303 1.00 39.93 85 LYS B C 1
ATOM 1418 O O . LYS B 1 83 ? 24.911 -3.845 -53.265 1.00 30.36 85 LYS B O 1
ATOM 1424 N N . ALA B 1 84 ? 26.296 -2.584 -54.475 1.00 42.38 86 ALA B N 1
ATOM 1425 C CA . ALA B 1 84 ? 26.395 -1.549 -53.452 1.00 45.51 86 ALA B CA 1
ATOM 1426 C C . ALA B 1 84 ? 25.063 -0.813 -53.456 1.00 42.80 86 ALA B C 1
ATOM 1427 O O . ALA B 1 84 ? 24.547 -0.460 -54.518 1.00 39.71 86 ALA B O 1
ATOM 1429 N N . GLY B 1 85 ? 24.472 -0.600 -52.294 1.00 36.38 87 GLY B N 1
ATOM 1430 C CA . GLY B 1 85 ? 23.163 0.045 -52.299 1.00 37.20 87 GLY B CA 1
ATOM 1431 C C . GLY B 1 85 ? 22.633 0.545 -50.980 1.00 31.57 87 GLY B C 1
ATOM 1432 O O . GLY B 1 85 ? 23.065 0.088 -49.910 1.00 38.97 87 GLY B O 1
ATOM 1433 N N . ASN B 1 86 ? 21.640 1.436 -51.081 1.00 19.06 88 ASN B N 1
ATOM 1434 C CA . ASN B 1 86 ? 21.111 2.118 -49.938 1.00 20.60 88 ASN B CA 1
ATOM 1435 C C . ASN B 1 86 ? 19.605 2.256 -50.048 1.00 13.68 88 ASN B C 1
ATOM 1436 O O . ASN B 1 86 ? 19.037 2.068 -51.115 1.00 17.35 88 ASN B O 1
ATOM 1441 N N . ILE B 1 87 ? 18.966 2.515 -48.912 1.00 16.72 89 ILE B N 1
ATOM 1442 C CA . ILE B 1 87 ? 17.523 2.717 -48.851 1.00 16.36 89 ILE B CA 1
ATOM 1443 C C . ILE B 1 87 ? 17.206 4.028 -48.177 1.00 13.74 89 ILE B C 1
ATOM 1444 O O . ILE B 1 87 ? 17.981 4.554 -47.382 1.00 16.41 89 ILE B O 1
ATOM 1449 N N . SER B 1 88 ? 16.037 4.543 -48.520 1.00 11.87 90 SER B N 1
ATOM 1450 C CA . SER B 1 88 ? 15.630 5.872 -48.121 1.00 17.35 90 SER B CA 1
ATOM 1451 C C . SER B 1 88 ? 14.172 5.953 -47.837 1.00 11.84 90 SER B C 1
ATOM 1452 O O . SER B 1 88 ? 13.391 5.201 -48.384 1.00 15.36 90 SER B O 1
ATOM 1455 N N . LYS B 1 89 ? 13.821 6.961 -47.062 1.00 13.61 91 LYS B N 1
ATOM 1456 C CA . LYS B 1 89 ? 12.451 7.280 -46.762 1.00 15.54 91 LYS B CA 1
ATOM 1457 C C . LYS B 1 89 ? 12.361 8.785 -46.616 1.00 15.45 91 LYS B C 1
ATOM 1458 O O . LYS B 1 89 ? 13.276 9.389 -46.057 1.00 15.57 91 LYS B O 1
ATOM 1464 N N . ASN B 1 90 ? 11.292 9.383 -47.158 1.00 15.65 92 ASN B N 1
ATOM 1465 C CA . ASN B 1 90 ? 11.050 10.820 -47.093 1.00 18.43 92 ASN B CA 1
ATOM 1466 C C . ASN B 1 90 ? 9.963 11.131 -46.077 1.00 17.18 92 ASN B C 1
ATOM 1467 O O . ASN B 1 90 ? 8.926 10.440 -46.025 1.00 19.61 92 ASN B O 1
ATOM 1472 N N . CYS B 1 91 ? 10.174 12.176 -45.296 1.00 15.08 93 CYS B N 1
ATOM 1473 C CA . CYS B 1 91 ? 9.168 12.650 -44.370 1.00 16.90 93 CYS B CA 1
ATOM 1474 C C . CYS B 1 91 ? 8.393 13.748 -45.076 1.00 18.96 93 CYS B C 1
ATOM 1475 O O . CYS B 1 91 ? 8.987 14.751 -45.447 1.00 19.40 93 CYS B O 1
ATOM 1478 N N . THR B 1 92 ? 7.072 13.591 -45.208 1.00 19.41 94 THR B N 1
ATOM 1479 C CA . THR B 1 92 ? 6.236 14.602 -45.860 1.00 23.72 94 THR B CA 1
ATOM 1480 C C . THR B 1 92 ? 5.249 15.232 -44.885 1.00 25.73 94 THR B C 1
ATOM 1481 O O . THR B 1 92 ? 5.132 14.796 -43.757 1.00 26.13 94 THR B O 1
ATOM 1485 N N . SER B 1 93 ? 4.501 16.223 -45.357 1.00 22.94 95 SER B N 1
ATOM 1486 C CA . SER B 1 93 ? 3.441 16.864 -44.569 1.00 23.10 95 SER B CA 1
ATOM 1487 C C . SER B 1 93 ? 2.316 15.932 -44.255 1.00 26.61 95 SER B C 1
ATOM 1488 O O . SER B 1 93 ? 1.525 16.229 -43.375 1.00 33.84 95 SER B O 1
ATOM 1491 N N . ASP B 1 94 ? 2.228 14.789 -44.943 1.00 31.41 96 ASP B N 1
ATOM 1492 C CA . ASP B 1 94 ? 1.224 13.764 -44.611 1.00 24.90 96 ASP B CA 1
ATOM 1493 C C . ASP B 1 94 ? 1.842 12.480 -44.098 1.00 25.40 96 ASP B C 1
ATOM 1494 O O . ASP B 1 94 ? 1.280 11.414 -44.240 1.00 23.34 96 ASP B O 1
ATOM 1499 N N . GLY B 1 95 ? 2.987 12.582 -43.453 1.00 23.59 97 GLY B N 1
ATOM 1500 C CA . GLY B 1 95 ? 3.642 11.401 -42.899 1.00 22.39 97 GLY B CA 1
ATOM 1501 C C . GLY B 1 95 ? 4.783 10.881 -43.783 1.00 18.83 97 GLY B C 1
ATOM 1502 O O . GLY B 1 95 ? 5.187 11.510 -44.744 1.00 21.16 97 GLY B O 1
ATOM 1503 N N . TRP B 1 96 ? 5.285 9.709 -43.443 1.00 14.34 98 TRP B N 1
ATOM 1504 C CA . TRP B 1 96 ? 6.388 9.126 -44.138 1.00 17.03 98 TRP B CA 1
ATOM 1505 C C . TRP B 1 96 ? 5.929 8.583 -45.480 1.00 16.32 98 TRP B C 1
ATOM 1506 O O . TRP B 1 96 ? 4.854 7.978 -45.578 1.00 21.01 98 TRP B O 1
ATOM 1517 N N . SER B 1 97 ? 6.790 8.698 -46.464 1.00 17.16 99 SER B N 1
ATOM 1518 C CA . SER B 1 97 ? 6.624 7.986 -47.707 1.00 21.11 99 SER B CA 1
ATOM 1519 C C . SER B 1 97 ? 6.890 6.527 -47.460 1.00 15.97 99 SER B C 1
ATOM 1520 O O . SER B 1 97 ? 7.516 6.158 -46.488 1.00 22.55 99 SER B O 1
ATOM 1523 N N . GLU B 1 98 ? 6.442 5.716 -48.403 1.00 16.96 100 GLU B N 1
ATOM 1524 C CA . GLU B 1 98 ? 6.842 4.353 -48.528 1.00 18.78 100 GLU B CA 1
ATOM 1525 C C . GLU B 1 98 ? 8.325 4.318 -48.757 1.00 17.12 100 GLU B C 1
ATOM 1526 O O . GLU B 1 98 ? 8.888 5.197 -49.389 1.00 9.72 100 GLU B O 1
ATOM 1532 N N . THR B 1 99 ? 8.957 3.270 -48.264 1.00 12.66 101 THR B N 1
ATOM 1533 C CA . THR B 1 99 ? 10.360 3.016 -48.513 1.00 14.79 101 THR B CA 1
ATOM 1534 C C . THR B 1 99 ? 10.427 2.439 -49.890 1.00 15.21 101 THR B C 1
ATOM 1535 O O . THR B 1 99 ? 9.885 1.354 -50.155 1.00 21.90 101 THR B O 1
ATOM 1539 N N . PHE B 1 100 ? 11.050 3.182 -50.794 1.00 17.76 102 PHE B N 1
ATOM 1540 C CA . PHE B 1 100 ? 11.118 2.821 -52.213 1.00 25.71 102 PHE B CA 1
ATOM 1541 C C . PHE B 1 100 ? 12.379 3.471 -52.800 1.00 24.04 102 PHE B C 1
ATOM 1542 O O . PHE B 1 100 ? 12.574 4.654 -52.603 1.00 34.52 102 PHE B O 1
ATOM 1550 N N . PRO B 1 101 ? 13.268 2.677 -53.421 1.00 23.34 103 PRO B N 1
ATOM 1551 C CA . PRO B 1 101 ? 13.199 1.213 -53.535 1.00 22.76 103 PRO B CA 1
ATOM 1552 C C . PRO B 1 101 ? 13.313 0.506 -52.164 1.00 15.03 103 PRO B C 1
ATOM 1553 O O . PRO B 1 101 ? 13.809 1.056 -51.212 1.00 18.28 103 PRO B O 1
ATOM 1557 N N . ASP B 1 102 ? 12.787 -0.691 -52.052 1.00 21.52 104 ASP B N 1
ATOM 1558 C CA . ASP B 1 102 ? 12.773 -1.332 -50.774 1.00 18.94 104 ASP B CA 1
ATOM 1559 C C . ASP B 1 102 ? 14.027 -2.161 -50.740 1.00 15.61 104 ASP B C 1
ATOM 1560 O O . ASP B 1 102 ? 14.794 -2.216 -51.702 1.00 14.13 104 ASP B O 1
ATOM 1565 N N . PHE B 1 103 ? 14.167 -2.878 -49.650 1.00 16.74 105 PHE B N 1
ATOM 1566 C CA . PHE B 1 103 ? 15.332 -3.622 -49.327 1.00 22.09 105 PHE B CA 1
ATOM 1567 C C . PHE B 1 103 ? 15.930 -4.484 -50.445 1.00 26.10 105 PHE B C 1
ATOM 1568 O O . PHE B 1 103 ? 17.130 -4.421 -50.702 1.00 27.36 105 PHE B O 1
ATOM 1576 N N . VAL B 1 104 ? 15.119 -5.295 -51.105 1.00 19.50 106 VAL B N 1
ATOM 1577 C CA . VAL B 1 104 ? 15.665 -6.361 -51.887 1.00 31.30 106 VAL B CA 1
ATOM 1578 C C . VAL B 1 104 ? 16.131 -5.793 -53.199 1.00 38.13 106 VAL B C 1
ATOM 1579 O O . VAL B 1 104 ? 17.152 -6.236 -53.740 1.00 39.87 106 VAL B O 1
ATOM 1583 N N . ASP B 1 105 ? 15.339 -4.847 -53.710 1.00 35.78 107 ASP B N 1
ATOM 1584 C CA . ASP B 1 105 ? 15.666 -4.070 -54.918 1.00 34.55 107 ASP B CA 1
ATOM 1585 C C . ASP B 1 105 ? 16.882 -3.170 -54.721 1.00 22.45 107 ASP B C 1
ATOM 1586 O O . ASP B 1 105 ? 17.816 -3.219 -55.485 1.00 26.63 107 ASP B O 1
ATOM 1591 N N . ALA B 1 106 ? 16.869 -2.370 -53.677 1.00 14.10 108 ALA B N 1
ATOM 1592 C CA . ALA B 1 106 ? 17.960 -1.450 -53.449 1.00 25.53 108 ALA B CA 1
ATOM 1593 C C . ALA B 1 106 ? 19.257 -2.204 -53.215 1.00 36.44 108 ALA B C 1
ATOM 1594 O 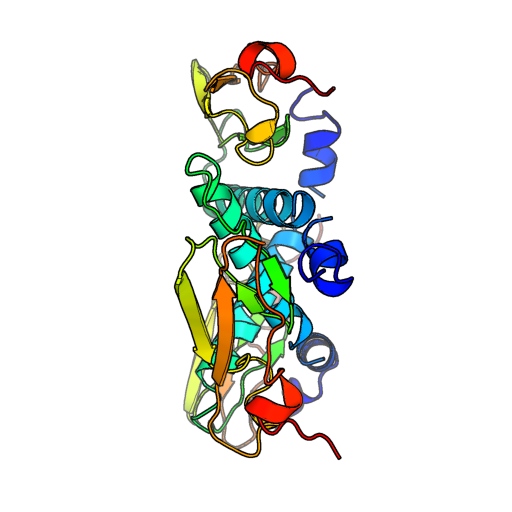O . ALA B 1 106 ? 20.311 -1.776 -53.666 1.00 44.82 108 ALA B O 1
ATOM 1596 N N . CYS B 1 107 ? 19.164 -3.344 -52.544 1.00 36.60 109 CYS B N 1
ATOM 1597 C CA . CYS B 1 107 ? 20.329 -3.972 -51.923 1.00 38.92 109 CYS B CA 1
ATOM 1598 C C . CYS B 1 107 ? 20.886 -5.099 -52.749 1.00 37.57 109 CYS B C 1
ATOM 1599 O O . CYS B 1 107 ? 21.949 -5.603 -52.440 1.00 41.13 109 CYS B O 1
ATOM 1602 N N . GLY B 1 108 ? 20.149 -5.499 -53.787 1.00 36.00 110 GLY B N 1
ATOM 1603 C CA . GLY B 1 108 ? 20.442 -6.684 -54.560 1.00 30.98 110 GLY B CA 1
ATOM 1604 C C . GLY B 1 108 ? 20.459 -7.958 -53.723 1.00 29.77 110 GLY B C 1
ATOM 1605 O O . GLY B 1 108 ? 21.297 -8.830 -53.943 1.00 24.00 110 GLY B O 1
ATOM 1606 N N . TYR B 1 109 ? 19.539 -8.089 -52.772 1.00 23.77 111 TYR B N 1
ATOM 1607 C CA . TYR B 1 109 ? 19.521 -9.298 -51.951 1.00 25.39 111 TYR B CA 1
ATOM 1608 C C . TYR B 1 109 ? 19.202 -10.502 -52.794 1.00 27.12 111 TYR B C 1
ATOM 1609 O O . TYR B 1 109 ? 18.277 -10.467 -53.588 1.00 29.65 111 TYR B O 1
ATOM 1618 N N . SER B 1 110 ? 19.943 -11.582 -52.560 1.00 33.77 112 SER B N 1
ATOM 1619 C CA . SER B 1 110 ? 19.750 -12.837 -53.261 1.00 37.17 112 SER B CA 1
ATOM 1620 C C . SER B 1 110 ? 20.094 -14.003 -52.347 1.00 41.60 112 SER B C 1
ATOM 1621 O O . SER B 1 110 ? 21.086 -13.946 -51.624 1.00 40.49 112 SER B O 1
ATOM 1624 N N . ASP B 1 111 ? 19.295 -15.063 -52.380 1.00 47.75 113 ASP B N 1
ATOM 1625 C CA . ASP B 1 111 ? 19.680 -16.296 -51.691 1.00 58.34 113 ASP B CA 1
ATOM 1626 C C . ASP B 1 111 ? 19.229 -17.572 -52.421 1.00 63.74 113 ASP B C 1
ATOM 1627 O O . ASP B 1 111 ? 18.108 -18.034 -52.203 1.00 65.83 113 ASP B O 1
ATOM 1632 N N . PRO B 1 112 ? 20.103 -18.150 -53.281 1.00 71.98 114 PRO B N 1
ATOM 1633 C CA . PRO B 1 112 ? 19.804 -19.437 -53.938 1.00 71.78 114 PRO B CA 1
ATOM 1634 C C . PRO B 1 112 ? 20.416 -20.640 -53.207 1.00 68.66 114 PRO B C 1
ATOM 1635 O O . PRO B 1 112 ? 20.030 -20.938 -52.075 1.00 66.43 114 PRO B O 1
ATOM 1639 N N . GLY C 1 10 ? 10.928 -9.395 1.473 1.00 58.04 -13 GLY C N 1
ATOM 1640 C CA . GLY C 1 10 ? 9.829 -8.449 1.112 1.00 59.52 -13 GLY C CA 1
ATOM 1641 C C . GLY C 1 10 ? 10.021 -7.862 -0.277 1.00 58.74 -13 GLY C C 1
ATOM 1642 O O . GLY C 1 10 ? 9.316 -8.231 -1.225 1.00 59.46 -13 GLY C O 1
ATOM 1643 N N . VAL C 1 11 ? 10.959 -6.921 -0.393 1.00 56.36 -12 VAL C N 1
ATOM 1644 C CA . VAL C 1 11 ? 11.428 -6.457 -1.704 1.00 52.44 -12 VAL C CA 1
ATOM 1645 C C . VAL C 1 11 ? 12.423 -7.488 -2.231 1.00 47.45 -12 VAL C C 1
ATOM 1646 O O . VAL C 1 11 ? 12.311 -7.956 -3.358 1.00 46.17 -12 VAL C O 1
ATOM 1650 N N . ASP C 1 12 ? 13.376 -7.847 -1.376 1.00 42.49 -11 ASP C N 1
ATOM 1651 C CA . ASP C 1 12 ? 14.362 -8.865 -1.669 1.00 40.56 -11 ASP C CA 1
ATOM 1652 C C . ASP C 1 12 ? 13.671 -10.152 -2.067 1.00 36.04 -11 ASP C C 1
ATOM 1653 O O . ASP C 1 12 ? 14.129 -10.848 -2.964 1.00 36.19 -11 ASP C O 1
ATOM 1658 N N . LEU C 1 13 ? 12.557 -10.455 -1.402 1.00 38.58 -10 LEU C N 1
ATOM 1659 C CA . LEU C 1 13 ? 11.762 -11.655 -1.701 1.00 37.70 -10 LEU C CA 1
ATOM 1660 C C . LEU C 1 13 ? 10.499 -11.419 -2.609 1.00 34.88 -10 LEU C C 1
ATOM 1661 O O . LEU C 1 13 ? 9.903 -12.395 -3.088 1.00 35.04 -10 LEU C O 1
ATOM 1666 N N . GLY C 1 14 ? 10.117 -10.154 -2.866 1.00 22.35 -9 GLY C N 1
ATOM 1667 C CA . GLY C 1 14 ? 9.045 -9.810 -3.838 1.00 16.67 -9 GLY C CA 1
ATOM 1668 C C . GLY C 1 14 ? 9.210 -10.494 -5.178 1.00 14.07 -9 GLY C C 1
ATOM 1669 O O . GLY C 1 14 ? 10.340 -10.805 -5.577 1.00 8.91 -9 GLY C O 1
ATOM 1670 N N . THR C 1 15 ? 8.114 -10.734 -5.904 1.00 8.73 -8 THR C N 1
ATOM 1671 C CA . THR C 1 15 ? 8.219 -11.561 -7.114 1.00 6.54 -8 THR C CA 1
ATOM 1672 C C . THR C 1 15 ? 8.823 -10.797 -8.307 1.00 4.82 -8 THR C C 1
ATOM 1673 O O . THR C 1 15 ? 9.320 -11.424 -9.250 1.00 9.06 -8 THR C O 1
ATOM 1677 N N . GLU C 1 16 ? 8.762 -9.468 -8.296 1.00 4.93 -7 GLU C N 1
ATOM 1678 C CA . GLU C 1 16 ? 9.382 -8.724 -9.389 1.00 9.68 -7 GLU C CA 1
ATOM 1679 C C . GLU C 1 16 ? 10.892 -8.987 -9.380 1.00 6.16 -7 GLU C C 1
ATOM 1680 O O . GLU C 1 16 ? 11.475 -9.351 -10.380 1.00 7.26 -7 GLU C O 1
ATOM 1686 N N . ASN C 1 17 ? 11.501 -8.822 -8.212 1.00 7.68 -6 ASN C N 1
ATOM 1687 C CA . ASN C 1 17 ? 12.890 -9.190 -8.027 1.00 5.02 -6 ASN C CA 1
ATOM 1688 C C . ASN C 1 17 ? 13.136 -10.671 -8.267 1.00 8.59 -6 ASN C C 1
ATOM 1689 O O . ASN C 1 17 ? 14.101 -11.041 -8.938 1.00 8.53 -6 ASN C O 1
ATOM 1694 N N . LEU C 1 18 ? 12.271 -11.529 -7.743 1.00 9.33 -5 LEU C N 1
ATOM 1695 C CA . LEU C 1 18 ? 12.497 -12.970 -7.931 1.00 11.39 -5 LEU C CA 1
ATOM 1696 C C . LEU C 1 18 ? 12.478 -13.359 -9.391 1.00 9.99 -5 LEU C C 1
ATOM 1697 O O . LEU C 1 18 ? 13.322 -14.168 -9.826 1.00 13.09 -5 LEU C O 1
ATOM 1702 N N . TYR C 1 19 ? 11.594 -12.761 -10.194 1.00 18.71 -4 TYR C N 1
ATOM 1703 C CA . TYR C 1 19 ? 11.618 -13.077 -11.658 1.00 18.32 -4 TYR C CA 1
ATOM 1704 C C . TYR C 1 19 ? 12.910 -12.583 -12.317 1.00 11.51 -4 TYR C C 1
ATOM 1705 O O . TYR C 1 19 ? 13.541 -13.277 -13.097 1.00 10.77 -4 TYR C O 1
ATOM 1714 N N . PHE C 1 20 ? 13.296 -11.363 -11.993 1.00 11.00 -3 PHE C N 1
ATOM 1715 C CA . PHE C 1 20 ? 14.524 -10.807 -12.498 1.00 13.11 -3 PHE C CA 1
ATOM 1716 C C . PHE C 1 20 ? 15.686 -11.686 -12.126 1.00 15.50 -3 PHE C C 1
ATOM 1717 O O . PHE C 1 20 ? 16.520 -12.024 -12.982 1.00 14.84 -3 PHE C O 1
ATOM 1725 N N . GLN C 1 21 ? 15.762 -12.107 -10.872 1.00 14.48 -2 GLN C N 1
ATOM 1726 C CA . GLN C 1 21 ? 16.972 -12.867 -10.457 1.00 12.62 -2 GLN C CA 1
ATOM 1727 C C . GLN C 1 21 ? 17.051 -14.146 -11.249 1.00 16.45 -2 GLN C C 1
ATOM 1728 O O . GLN C 1 21 ? 18.117 -14.538 -11.725 1.00 19.00 -2 GLN C O 1
ATOM 1734 N N . SER C 1 22 ? 15.918 -14.769 -11.477 1.00 14.54 -1 SER C N 1
ATOM 1735 C CA . SER C 1 22 ? 15.917 -15.982 -12.332 1.00 20.72 -1 SER C CA 1
ATOM 1736 C C . SER C 1 22 ? 16.247 -15.770 -13.828 1.00 21.59 -1 SER C C 1
ATOM 1737 O O . SER C 1 22 ? 16.595 -16.702 -14.544 1.00 24.66 -1 SER C O 1
ATOM 1748 N N . ARG C 1 24 ? 18.585 -13.535 -14.812 1.00 16.38 26 ARG C N 1
ATOM 1749 C CA . ARG C 1 24 ? 19.891 -12.917 -14.938 1.00 17.47 26 ARG C CA 1
ATOM 1750 C C . ARG C 1 24 ? 20.811 -13.679 -15.881 1.00 22.66 26 ARG C C 1
ATOM 1751 O O . ARG C 1 24 ? 21.585 -13.080 -16.613 1.00 21.35 26 ARG C O 1
ATOM 1759 N N . PHE C 1 25 ? 20.723 -14.998 -15.843 1.00 20.61 27 PHE C N 1
ATOM 1760 C CA . PHE C 1 25 ? 21.628 -15.846 -16.577 1.00 22.89 27 PHE C CA 1
ATOM 1761 C C . PHE C 1 25 ? 21.328 -15.670 -18.035 1.00 20.90 27 PHE C C 1
ATOM 1762 O O . PHE C 1 25 ? 22.215 -15.413 -18.829 1.00 25.76 27 PHE C O 1
ATOM 1770 N N . HIS C 1 26 ? 20.062 -15.793 -18.382 1.00 15.50 28 HIS C N 1
ATOM 1771 C CA . HIS C 1 26 ? 19.618 -15.595 -19.739 1.00 18.66 28 HIS C CA 1
ATOM 1772 C C . HIS C 1 26 ? 19.969 -14.202 -20.264 1.00 21.92 28 HIS C C 1
ATOM 1773 O O . HIS C 1 26 ? 20.460 -14.065 -21.380 1.00 22.95 28 HIS C O 1
ATOM 1780 N N . LEU C 1 27 ? 19.769 -13.175 -19.454 1.00 20.34 29 LEU C N 1
ATOM 1781 C CA . 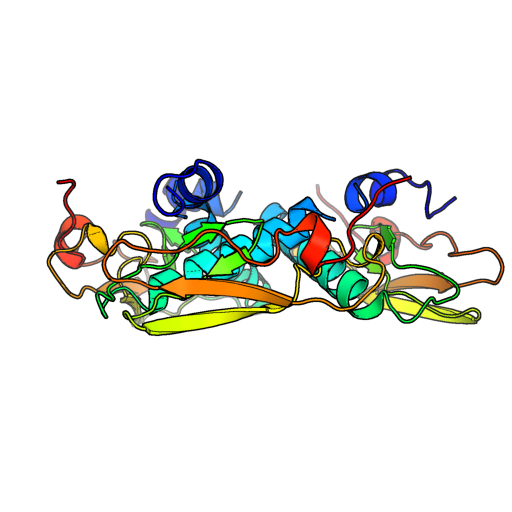LEU C 1 27 ? 20.076 -11.830 -19.908 1.00 18.63 29 LEU C CA 1
ATOM 1782 C C . LEU C 1 27 ? 21.573 -11.636 -20.127 1.00 16.12 29 LEU C C 1
ATOM 1783 O O . LEU C 1 27 ? 21.955 -10.966 -21.052 1.00 19.74 29 LEU C O 1
ATOM 1788 N N . GLU C 1 28 ? 22.419 -12.164 -19.254 1.00 15.16 30 GLU C N 1
ATOM 1789 C CA . GLU C 1 28 ? 23.827 -11.945 -19.393 1.00 17.07 30 GLU C CA 1
ATOM 1790 C C . GLU C 1 28 ? 24.394 -12.783 -20.581 1.00 21.29 30 GLU C C 1
ATOM 1791 O O . GLU C 1 28 ? 25.202 -12.312 -21.378 1.00 21.46 30 GLU C O 1
ATOM 1797 N N . ILE C 1 29 ? 23.977 -14.024 -20.710 1.00 19.48 31 ILE C N 1
ATOM 1798 C CA . ILE C 1 29 ? 24.450 -14.824 -21.841 1.00 22.59 31 ILE C CA 1
ATOM 1799 C C . ILE C 1 29 ? 23.943 -14.243 -23.190 1.00 22.97 31 ILE C C 1
ATOM 1800 O O . ILE C 1 29 ? 24.709 -14.123 -24.169 1.00 19.18 31 ILE C O 1
ATOM 1805 N N . GLN C 1 30 ? 22.676 -13.858 -23.239 1.00 19.17 32 GLN C N 1
ATOM 1806 C CA . GLN C 1 30 ? 22.144 -13.250 -24.445 1.00 18.30 32 GLN C CA 1
ATOM 1807 C C . GLN C 1 30 ? 22.917 -11.993 -24.789 1.00 18.22 32 GLN C C 1
ATOM 1808 O O . GLN C 1 30 ? 23.223 -11.725 -25.969 1.00 20.36 32 GLN C O 1
ATOM 1814 N N . GLU C 1 31 ? 23.282 -11.193 -23.801 1.00 16.68 33 GLU C N 1
ATOM 1815 C CA . GLU C 1 31 ? 24.041 -9.985 -24.160 1.00 15.34 33 GLU C CA 1
ATOM 1816 C C . GLU C 1 31 ? 25.399 -10.402 -24.743 1.00 17.73 33 GLU C C 1
ATOM 1817 O O . GLU C 1 31 ? 25.936 -9.760 -25.587 1.00 14.86 33 GLU C O 1
ATOM 1823 N N . GLU C 1 32 ? 25.962 -11.480 -24.244 1.00 14.56 34 GLU C N 1
ATOM 1824 C CA . GLU C 1 32 ? 27.284 -11.934 -24.692 1.00 19.82 34 GLU C CA 1
ATOM 1825 C C . GLU C 1 32 ? 27.208 -12.546 -26.095 1.00 14.86 34 GLU C C 1
ATOM 1826 O O . GLU C 1 32 ? 28.113 -12.393 -26.924 1.00 13.89 34 GLU C O 1
ATOM 1832 N N . GLU C 1 33 ? 26.121 -13.236 -26.366 1.00 12.84 35 GLU C N 1
ATOM 1833 C CA . GLU C 1 33 ? 25.865 -13.753 -27.684 1.00 14.31 35 GLU C CA 1
ATOM 1834 C C . GLU C 1 33 ? 25.660 -12.635 -28.698 1.00 18.93 35 GLU C C 1
ATOM 1835 O O . GLU C 1 33 ? 26.145 -12.718 -29.815 1.00 17.30 35 GLU C O 1
ATOM 1841 N N . THR C 1 34 ? 24.957 -11.585 -28.292 1.00 13.59 36 THR C N 1
ATOM 1842 C CA . THR C 1 34 ? 24.757 -10.419 -29.138 1.00 13.72 36 THR C CA 1
ATOM 1843 C C . THR C 1 34 ? 26.073 -9.749 -29.432 1.00 12.85 36 THR C C 1
ATOM 1844 O O . THR C 1 34 ? 26.392 -9.467 -30.589 1.00 15.30 36 THR C O 1
ATOM 1848 N N . LYS C 1 35 ? 26.892 -9.557 -28.424 1.00 13.89 37 LYS C N 1
ATOM 1849 C CA . LYS C 1 35 ? 28.223 -8.960 -28.654 1.00 12.93 37 LYS C CA 1
ATOM 1850 C C . LYS C 1 35 ? 29.056 -9.812 -29.602 1.00 13.83 37 LYS C C 1
ATOM 1851 O O . LYS C 1 35 ? 29.724 -9.307 -30.504 1.00 17.09 37 LYS C O 1
ATOM 1857 N N . CYS C 1 36 ? 28.991 -11.121 -29.413 1.00 14.16 38 CYS C N 1
ATOM 1858 C CA . CYS C 1 36 ? 29.706 -12.039 -30.304 1.00 12.51 38 CYS C CA 1
ATOM 1859 C C . CYS C 1 36 ? 29.190 -11.902 -31.729 1.00 14.58 38 CYS C C 1
ATOM 1860 O O . CYS C 1 36 ? 29.974 -11.772 -32.675 1.00 16.60 38 CYS C O 1
ATOM 1863 N N . ALA C 1 37 ? 27.884 -11.967 -31.911 1.00 13.13 39 ALA C N 1
ATOM 1864 C CA . ALA C 1 37 ? 27.339 -11.738 -33.260 1.00 14.68 39 ALA C CA 1
ATOM 1865 C C . ALA C 1 37 ? 27.816 -10.434 -33.895 1.00 11.19 39 ALA C C 1
ATOM 1866 O O . ALA C 1 37 ? 28.173 -10.414 -35.079 1.00 12.39 39 ALA C O 1
ATOM 1868 N N . GLU C 1 38 ? 27.838 -9.349 -33.123 1.00 12.31 40 GLU C N 1
ATOM 1869 C CA . GLU C 1 38 ? 28.277 -8.050 -33.649 1.00 13.61 40 GLU C CA 1
ATOM 1870 C C . GLU C 1 38 ? 29.761 -8.054 -33.983 1.00 15.58 40 GLU C C 1
ATOM 1871 O O . GLU C 1 38 ? 30.197 -7.526 -35.025 1.00 12.99 40 GLU C O 1
ATOM 1877 N N . LEU C 1 39 ? 30.555 -8.656 -33.105 1.00 16.21 41 LEU C N 1
ATOM 1878 C CA . LEU C 1 39 ? 31.989 -8.751 -33.371 1.00 14.37 41 LEU C CA 1
ATOM 1879 C C . LEU C 1 39 ? 32.254 -9.479 -34.682 1.00 14.98 41 LEU C C 1
ATOM 1880 O O . LEU C 1 39 ? 33.030 -9.029 -35.500 1.00 17.33 41 LEU C O 1
ATOM 1885 N N . LEU C 1 40 ? 31.590 -10.608 -34.889 1.00 13.89 42 LEU C N 1
ATOM 1886 C CA . LEU C 1 40 ? 31.843 -11.415 -36.067 1.00 15.46 42 LEU C CA 1
ATOM 1887 C C . LEU C 1 40 ? 31.379 -10.706 -37.316 1.00 16.15 42 LEU C C 1
ATOM 1888 O O . LEU C 1 40 ? 32.004 -10.840 -38.357 1.00 24.38 42 LEU C O 1
ATOM 1893 N N . ARG C 1 41 ? 30.302 -9.939 -37.218 1.00 16.07 43 ARG C N 1
ATOM 1894 C CA . ARG C 1 41 ? 29.827 -9.150 -38.347 1.00 17.93 43 ARG C CA 1
ATOM 1895 C C . ARG C 1 41 ? 30.827 -8.067 -38.724 1.00 23.55 43 ARG C C 1
ATOM 1896 O O . ARG C 1 41 ? 31.092 -7.860 -39.891 1.00 28.05 43 ARG C O 1
ATOM 1904 N N . SER C 1 42 ? 31.378 -7.367 -37.738 1.00 27.50 44 SER C N 1
ATOM 1905 C CA . SER C 1 42 ? 32.406 -6.332 -37.999 1.00 28.96 44 SER C CA 1
ATOM 1906 C C . SER C 1 42 ? 33.714 -6.881 -38.595 1.00 25.80 44 SER C C 1
ATOM 1907 O O . SER C 1 42 ? 34.468 -6.148 -39.190 1.00 36.44 44 SER C O 1
ATOM 1910 N N . GLN C 1 43 ? 33.983 -8.161 -38.427 1.00 33.63 45 GLN C N 1
ATOM 1911 C CA . GLN C 1 43 ? 35.233 -8.753 -38.876 1.00 38.72 45 GLN C CA 1
ATOM 1912 C C . GLN C 1 43 ? 35.080 -9.603 -40.126 1.00 45.59 45 GLN C C 1
ATOM 1913 O O . GLN C 1 43 ? 36.024 -10.298 -40.525 1.00 48.30 45 GLN C O 1
ATOM 1919 N N . THR C 1 44 ? 33.913 -9.527 -40.760 1.00 51.35 46 THR C N 1
ATOM 1920 C CA . THR C 1 44 ? 33.573 -10.418 -41.873 1.00 56.25 46 THR C CA 1
ATOM 1921 C C . THR C 1 44 ? 34.360 -10.113 -43.176 1.00 57.42 46 THR C C 1
ATOM 1922 O O . THR C 1 44 ? 34.541 -11.001 -44.015 1.00 59.97 46 THR C O 1
ATOM 1926 N N . GLU C 1 45 ? 34.840 -8.873 -43.323 1.00 58.20 47 GLU C N 1
ATOM 1927 C CA . GLU C 1 45 ? 35.706 -8.477 -44.448 1.00 57.62 47 GLU C CA 1
ATOM 1928 C C . GLU C 1 45 ? 37.032 -9.241 -44.425 1.00 56.17 47 GLU C C 1
ATOM 1929 O O . GLU C 1 45 ? 37.429 -9.831 -45.431 1.00 57.65 47 GLU C O 1
ATOM 1931 N N . LYS C 1 46 ? 37.707 -9.231 -43.272 1.00 53.34 48 LYS C N 1
ATOM 1932 C CA . LYS C 1 46 ? 38.918 -10.037 -43.066 1.00 52.92 48 LYS C CA 1
ATOM 1933 C C . LYS C 1 46 ? 38.503 -11.512 -43.159 1.00 53.46 48 LYS C C 1
ATOM 1934 O 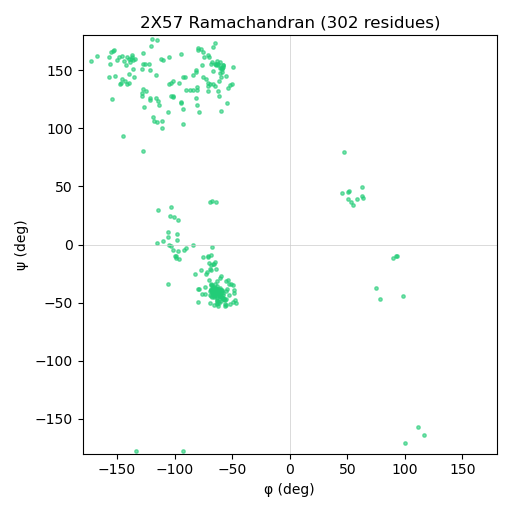O . LYS C 1 46 ? 37.331 -11.828 -42.918 1.00 53.02 48 LYS C O 1
ATOM 1937 N N . HIS C 1 47 ? 39.423 -12.411 -43.517 1.00 51.40 49 HIS C N 1
ATOM 1938 C CA . HIS C 1 47 ? 39.089 -13.850 -43.587 1.00 52.07 49 HIS C CA 1
ATOM 1939 C C . HIS C 1 47 ? 40.074 -14.693 -42.783 1.00 49.12 49 HIS C C 1
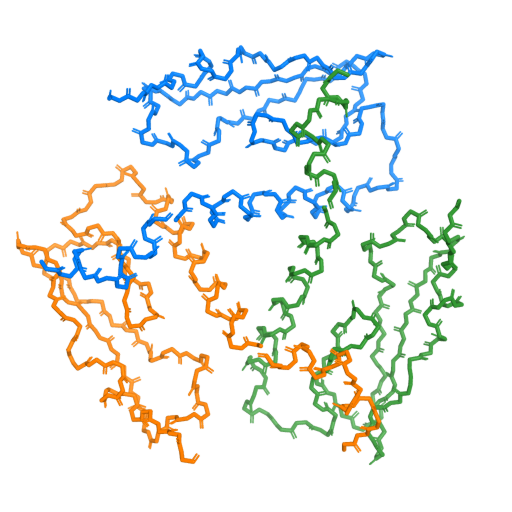ATOM 1940 O O . HIS C 1 47 ? 40.971 -15.304 -43.349 1.00 51.73 49 HIS C O 1
ATOM 1947 N N . LYS C 1 48 ? 39.868 -14.749 -41.466 1.00 41.33 50 LYS C N 1
ATOM 1948 C CA . LYS C 1 48 ? 40.862 -15.304 -40.540 1.00 36.12 50 LYS C CA 1
ATOM 1949 C C . LYS C 1 48 ? 40.931 -16.835 -40.528 1.00 32.29 50 LYS C C 1
ATOM 1950 O O . LYS C 1 48 ? 39.956 -17.522 -40.835 1.00 34.16 50 LYS C O 1
ATOM 1956 N N . ALA C 1 49 ? 42.107 -17.343 -40.156 1.00 26.22 51 ALA C N 1
ATOM 1957 C CA . ALA C 1 49 ? 42.396 -18.779 -40.054 1.00 24.90 51 ALA C CA 1
ATOM 1958 C C . ALA C 1 49 ? 41.433 -19.522 -39.120 1.00 24.82 51 ALA C C 1
ATOM 1959 O O . ALA C 1 49 ? 40.888 -20.550 -39.483 1.00 29.64 51 ALA C O 1
ATOM 1961 N N . CYS C 1 50 ? 41.245 -19.023 -37.904 1.00 23.95 52 CYS C N 1
ATOM 1962 C CA . CYS C 1 50 ? 40.194 -19.561 -37.010 1.00 22.56 52 CYS C CA 1
ATOM 1963 C C . CYS C 1 50 ? 39.052 -18.562 -36.953 1.00 20.87 52 CYS C C 1
ATOM 1964 O O . CYS C 1 50 ? 39.235 -17.428 -36.483 1.00 21.37 52 CYS C O 1
ATOM 1967 N N . SER C 1 51 ? 37.890 -18.932 -37.474 1.00 16.22 53 SER C N 1
ATOM 1968 C CA . SER C 1 51 ? 36.781 -17.988 -37.482 1.00 20.35 53 SER C CA 1
ATOM 1969 C C . SER C 1 51 ? 36.095 -17.917 -36.119 1.00 20.39 53 SER C C 1
ATOM 1970 O O . SER C 1 51 ? 36.367 -18.709 -35.223 1.00 20.33 53 SER C O 1
ATOM 1973 N N . GLY C 1 52 ? 35.253 -16.909 -35.938 1.00 21.09 54 GLY C N 1
ATOM 1974 C CA . GLY C 1 52 ? 34.591 -16.689 -34.649 1.00 17.43 54 GLY C CA 1
ATOM 1975 C C . GLY C 1 52 ? 33.695 -17.851 -34.274 1.00 15.00 54 GLY C C 1
ATOM 1976 O O . GLY C 1 52 ? 32.935 -18.351 -35.096 1.00 17.43 54 GLY C O 1
ATOM 1977 N N . VAL C 1 53 ? 33.816 -18.325 -33.044 1.00 15.47 55 VAL C N 1
ATOM 1978 C CA . VAL C 1 53 ? 32.947 -19.378 -32.583 1.00 11.53 55 VAL C CA 1
ATOM 1979 C C . VAL C 1 53 ? 32.447 -19.128 -31.194 1.00 13.69 55 VAL C C 1
ATOM 1980 O O . VAL C 1 53 ? 33.018 -18.348 -30.419 1.00 14.57 55 VAL C O 1
ATOM 1984 N N . TRP C 1 54 ? 31.374 -19.832 -30.882 1.00 16.45 56 TRP C N 1
ATOM 1985 C CA . TRP C 1 54 ? 30.802 -19.846 -29.553 1.00 15.53 56 TRP C CA 1
ATOM 1986 C C . TRP C 1 54 ? 30.946 -21.257 -28.959 1.00 14.38 56 TRP C C 1
ATOM 1987 O O . TRP C 1 54 ? 30.476 -22.244 -29.536 1.00 15.33 56 TRP C O 1
ATOM 1998 N N . ASP C 1 55 ? 31.578 -21.356 -27.796 1.00 13.01 57 ASP C N 1
ATOM 1999 C CA . ASP C 1 55 ? 31.820 -22.670 -27.178 1.00 10.10 57 ASP C CA 1
ATOM 2000 C C . ASP C 1 55 ? 32.012 -22.430 -25.677 1.00 9.29 57 ASP C C 1
ATOM 2001 O O . ASP C 1 55 ? 32.634 -21.438 -25.310 1.00 17.82 57 ASP C O 1
ATOM 2006 N N . ASN C 1 56 ? 31.538 -23.354 -24.836 1.00 14.67 58 ASN C N 1
ATOM 2007 C CA . ASN C 1 56 ? 31.644 -23.201 -23.405 1.00 15.24 58 ASN C CA 1
ATOM 2008 C C . ASN C 1 56 ? 31.126 -21.815 -23.001 1.00 16.36 58 ASN C C 1
ATOM 2009 O O . ASN C 1 56 ? 31.746 -21.094 -22.223 1.00 17.88 58 ASN C O 1
ATOM 2014 N N . ILE C 1 57 ? 29.985 -21.438 -23.565 1.00 17.20 59 ILE C N 1
ATOM 2015 C CA . ILE C 1 57 ? 29.308 -20.195 -23.205 1.00 16.18 59 ILE C CA 1
ATOM 2016 C C . ILE C 1 57 ? 30.150 -18.958 -23.333 1.00 19.31 59 ILE C C 1
ATOM 2017 O O . ILE C 1 57 ? 29.980 -17.982 -22.576 1.00 17.76 59 ILE C O 1
ATOM 2022 N N . THR C 1 58 ? 31.028 -18.961 -24.331 1.00 16.60 60 THR C N 1
ATOM 2023 C CA . THR C 1 58 ? 32.026 -17.928 -24.472 1.00 17.52 60 THR C CA 1
ATOM 2024 C C . THR C 1 58 ? 32.227 -17.617 -25.938 1.00 16.08 60 THR C C 1
ATOM 2025 O O . THR C 1 58 ? 32.168 -18.508 -26.761 1.00 10.98 60 THR C O 1
ATOM 2029 N N . CYS C 1 59 ? 32.398 -16.344 -26.268 1.00 15.43 61 CYS C N 1
ATOM 2030 C CA . CYS C 1 59 ? 32.739 -15.964 -27.613 1.00 13.59 61 CYS C CA 1
ATOM 2031 C C . CYS C 1 59 ? 34.252 -16.085 -27.763 1.00 15.71 61 CYS C C 1
ATOM 2032 O O . CYS C 1 59 ? 35.008 -15.552 -26.932 1.00 17.11 61 CYS C O 1
ATOM 2035 N N . TRP C 1 60 ? 34.686 -16.722 -28.849 1.00 14.20 62 TRP C N 1
ATOM 2036 C CA . TRP C 1 60 ? 36.090 -16.851 -29.204 1.00 15.18 62 TRP C CA 1
ATOM 2037 C C . TRP C 1 60 ? 36.306 -16.086 -30.516 1.00 12.87 62 TRP C C 1
ATOM 2038 O O . TRP C 1 60 ? 35.886 -16.530 -31.567 1.00 18.30 62 TRP C O 1
ATOM 2049 N N . ARG C 1 61 ? 36.938 -14.925 -30.427 1.00 16.95 63 ARG C N 1
ATOM 2050 C CA . ARG C 1 61 ? 37.076 -13.986 -31.543 1.00 17.93 63 ARG C CA 1
ATOM 2051 C C . ARG C 1 61 ? 37.859 -14.585 -32.683 1.00 19.34 63 ARG C C 1
ATOM 2052 O O . ARG C 1 61 ? 38.704 -15.466 -32.466 1.00 22.54 63 ARG C O 1
ATOM 2060 N N . PRO C 1 62 ? 37.620 -14.098 -33.909 1.00 20.13 64 PRO C N 1
ATOM 2061 C CA . PRO C 1 62 ? 38.441 -14.609 -35.008 1.00 18.47 64 PRO C CA 1
ATOM 2062 C C . PRO C 1 62 ? 39.925 -14.420 -34.718 1.00 17.99 64 PRO C C 1
ATOM 2063 O O . PRO C 1 62 ? 40.296 -13.449 -34.064 1.00 22.35 64 PRO C O 1
ATOM 2067 N N . ALA C 1 63 ? 40.752 -15.359 -35.164 1.00 20.79 65 ALA C N 1
ATOM 2068 C CA . ALA C 1 63 ? 42.166 -15.375 -34.785 1.00 22.97 65 ALA C CA 1
ATOM 2069 C C . ALA C 1 63 ? 43.023 -16.045 -35.835 1.00 23.40 65 ALA C C 1
ATOM 2070 O O . ALA C 1 63 ? 42.506 -16.690 -36.753 1.00 23.21 65 ALA C O 1
ATOM 2072 N N . ASN C 1 64 ? 44.341 -15.877 -35.690 1.00 30.37 66 ASN C N 1
ATOM 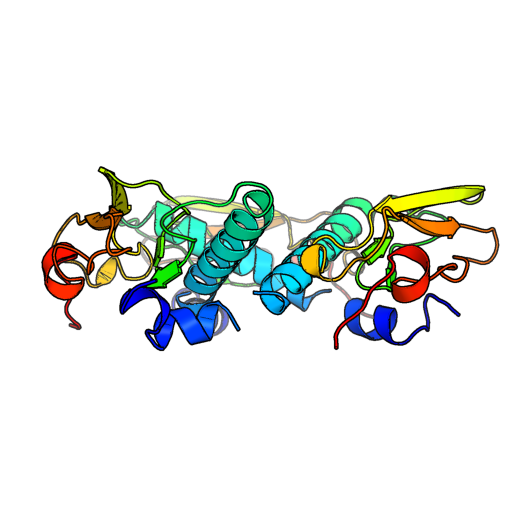2073 C CA . ASN C 1 64 ? 45.339 -16.404 -36.645 1.00 28.44 66 ASN C CA 1
ATOM 2074 C C . ASN C 1 64 ? 46.178 -17.506 -36.045 1.00 21.57 66 ASN C C 1
ATOM 2075 O O . ASN C 1 64 ? 46.330 -17.594 -34.827 1.00 22.67 66 ASN C O 1
ATOM 2080 N N . VAL C 1 65 ? 46.792 -18.302 -36.907 1.00 24.61 67 VAL C N 1
ATOM 2081 C CA . VAL C 1 65 ? 47.596 -19.388 -36.434 1.00 22.45 67 VAL C CA 1
ATOM 2082 C C . VAL C 1 65 ? 48.575 -18.802 -35.425 1.00 23.99 67 VAL C C 1
ATOM 2083 O O . VAL C 1 65 ? 49.109 -17.731 -35.623 1.00 31.38 67 VAL C O 1
ATOM 2087 N N . GLY C 1 66 ? 48.762 -19.499 -34.315 1.00 24.37 68 GLY C N 1
ATOM 2088 C CA . GLY C 1 66 ? 49.752 -19.133 -33.316 1.00 22.19 68 GLY C CA 1
ATOM 2089 C C . GLY C 1 66 ? 49.226 -18.250 -32.212 1.00 26.06 68 GLY C C 1
ATOM 2090 O O . GLY C 1 66 ? 49.920 -18.022 -31.222 1.00 26.30 68 GLY C O 1
ATOM 2091 N N . GLU C 1 67 ? 48.008 -17.736 -32.365 1.00 25.55 69 GLU C N 1
ATOM 2092 C CA . GLU C 1 67 ? 47.398 -16.940 -31.320 1.00 23.51 69 GLU C CA 1
ATOM 2093 C C . GLU C 1 67 ? 46.779 -17.865 -30.253 1.00 20.17 69 GLU C C 1
ATOM 2094 O O . GLU C 1 67 ? 46.331 -18.962 -30.551 1.00 23.02 69 GLU C O 1
ATOM 2100 N N . THR C 1 68 ? 46.751 -17.382 -29.020 1.00 20.56 70 THR C N 1
ATOM 2101 C CA . THR C 1 68 ? 46.013 -17.985 -27.949 1.00 20.56 70 THR C CA 1
ATOM 2102 C C . THR C 1 68 ? 45.059 -16.931 -27.458 1.00 23.37 70 THR C C 1
ATOM 2103 O O . THR C 1 68 ? 45.488 -15.810 -27.192 1.00 24.06 70 THR C O 1
ATOM 2107 N N . VAL C 1 69 ? 43.758 -17.255 -27.405 1.00 20.16 71 VAL C N 1
ATOM 2108 C CA . VAL C 1 69 ? 42.749 -16.326 -26.912 1.00 16.28 71 VAL C CA 1
ATOM 2109 C C . VAL C 1 69 ? 42.400 -16.779 -25.509 1.00 17.68 71 VAL C C 1
ATOM 2110 O O . VAL C 1 69 ? 42.106 -17.957 -25.303 1.00 17.98 71 VAL C O 1
ATOM 2114 N N . THR C 1 70 ? 42.458 -15.861 -24.551 1.00 17.85 72 THR C N 1
ATOM 2115 C CA . THR C 1 70 ? 42.216 -16.137 -23.135 1.00 17.74 72 THR C CA 1
ATOM 2116 C C . THR C 1 70 ? 41.200 -15.165 -22.617 1.00 19.17 72 THR C C 1
ATOM 2117 O O . THR C 1 70 ? 41.341 -13.973 -22.820 1.00 27.32 72 THR C O 1
ATOM 2121 N N . VAL C 1 71 ? 40.176 -15.661 -21.944 1.00 20.07 73 VAL C N 1
ATOM 2122 C CA . VAL C 1 71 ? 39.162 -14.811 -21.416 1.00 20.02 73 VAL C CA 1
ATOM 2123 C C . VAL C 1 71 ? 38.775 -15.295 -20.054 1.00 24.80 73 VAL C C 1
ATOM 2124 O O . VAL C 1 71 ? 38.986 -16.477 -19.733 1.00 23.96 73 VAL C O 1
ATOM 2128 N N . PRO C 1 72 ? 38.173 -14.410 -19.256 1.00 25.46 74 PRO C N 1
ATOM 2129 C CA . PRO C 1 72 ? 37.784 -14.833 -17.935 1.00 23.74 74 PRO C CA 1
ATOM 2130 C C . PRO C 1 72 ? 36.670 -15.823 -17.996 1.00 23.14 74 PRO C C 1
ATOM 2131 O O . PRO C 1 72 ? 35.923 -15.840 -18.942 1.00 25.13 74 PRO C O 1
ATOM 2135 N N . CYS C 1 73 ? 36.541 -16.652 -16.972 1.00 23.04 75 CYS C N 1
ATOM 2136 C CA . CYS C 1 73 ? 35.438 -17.620 -16.944 1.00 25.21 75 CYS C CA 1
ATOM 2137 C C . CYS C 1 73 ? 34.155 -16.837 -17.039 1.00 24.00 75 CYS C C 1
ATOM 2138 O O . CYS C 1 73 ? 34.128 -15.689 -16.648 1.00 27.23 75 CYS C O 1
ATOM 2141 N N . PRO C 1 74 ? 33.087 -17.454 -17.545 1.00 21.77 76 PRO C N 1
ATOM 2142 C CA . PRO C 1 74 ? 31.894 -16.708 -17.753 1.00 22.82 76 PRO C CA 1
ATOM 2143 C C . PRO C 1 74 ? 31.473 -16.172 -16.433 1.00 27.34 76 PRO C C 1
ATOM 2144 O O . PRO C 1 74 ? 31.154 -16.946 -15.537 1.00 26.91 76 PRO C O 1
ATOM 2148 N N . LYS C 1 75 ? 31.500 -14.845 -16.315 1.00 39.79 77 LYS C N 1
ATOM 2149 C CA . LYS C 1 75 ? 31.120 -14.145 -15.095 1.00 41.96 77 LYS C CA 1
ATOM 2150 C C . LYS C 1 75 ? 29.723 -14.581 -14.650 1.00 38.99 77 LYS C C 1
ATOM 2151 O O . LYS C 1 75 ? 29.430 -14.623 -13.447 1.00 33.61 77 LYS C O 1
ATOM 2154 N N . VAL C 1 76 ? 28.873 -14.939 -15.610 1.00 32.84 78 VAL C N 1
ATOM 2155 C CA . VAL C 1 76 ? 27.504 -15.341 -15.276 1.00 37.76 78 VAL C CA 1
ATOM 2156 C C . VAL C 1 76 ? 27.429 -16.426 -14.181 1.00 37.72 78 VAL C C 1
ATOM 2157 O O . VAL C 1 76 ? 26.514 -16.404 -13.370 1.00 39.62 78 VAL C O 1
ATOM 2161 N N . PHE C 1 77 ? 28.397 -17.343 -14.133 1.00 37.39 79 PHE C N 1
ATOM 2162 C CA . PHE C 1 77 ? 28.391 -18.395 -13.112 1.00 43.93 79 PHE C CA 1
ATOM 2163 C C . PHE C 1 77 ? 29.383 -18.157 -11.968 1.00 46.32 79 PHE C C 1
ATOM 2164 O O . PHE C 1 77 ? 29.905 -19.114 -11.361 1.00 44.08 79 PHE C O 1
ATOM 2172 N N . SER C 1 78 ? 29.606 -16.884 -11.648 1.00 47.56 80 SER C N 1
ATOM 2173 C CA . SER C 1 78 ? 30.580 -16.489 -10.611 1.00 51.34 80 SER C CA 1
ATOM 2174 C C . SER C 1 78 ? 30.335 -17.145 -9.246 1.00 46.70 80 SER C C 1
ATOM 2175 O O . SER C 1 78 ? 31.277 -17.558 -8.585 1.00 38.44 80 SER C O 1
ATOM 2178 N N . ASN C 1 79 ? 29.068 -17.254 -8.853 1.00 46.03 81 ASN C N 1
ATOM 2179 C CA . ASN C 1 79 ? 28.705 -17.785 -7.548 1.00 53.01 81 ASN C CA 1
ATOM 2180 C C . ASN C 1 79 ? 29.022 -19.269 -7.433 1.00 55.98 81 ASN C C 1
ATOM 2181 O O . ASN C 1 79 ? 29.090 -19.800 -6.321 1.00 59.33 81 ASN C O 1
ATOM 2186 N N . PHE C 1 80 ? 29.213 -19.929 -8.578 1.00 55.36 82 PHE C N 1
ATOM 2187 C CA . PHE C 1 80 ? 29.536 -21.362 -8.619 1.00 56.15 82 PHE C CA 1
ATOM 2188 C C . PHE C 1 80 ? 31.040 -21.630 -8.787 1.00 51.81 82 PHE C C 1
ATOM 2189 O O . PHE C 1 80 ? 31.454 -22.776 -8.904 1.00 45.65 82 PHE C O 1
ATOM 2197 N N . TYR C 1 81 ? 31.852 -20.576 -8.785 1.00 53.49 83 TYR C N 1
ATOM 2198 C CA . TYR C 1 81 ? 33.311 -20.727 -8.836 1.00 54.62 83 TYR C CA 1
ATOM 2199 C C . TYR C 1 81 ? 33.961 -20.759 -7.445 1.00 58.02 83 TYR C C 1
ATOM 2200 O O . TYR C 1 81 ? 33.516 -20.085 -6.516 1.00 60.10 83 TYR C O 1
ATOM 2209 N N . SER C 1 82 ? 35.007 -21.566 -7.313 1.00 60.37 84 SER C N 1
ATOM 2210 C CA . SER C 1 82 ? 35.813 -21.605 -6.102 1.00 62.89 84 SER C CA 1
ATOM 2211 C C . SER C 1 82 ? 37.126 -20.846 -6.318 1.00 67.56 84 SER C C 1
ATOM 2212 O O . SER C 1 82 ? 37.939 -20.724 -5.399 1.00 69.51 84 SER C O 1
ATOM 2215 N N . LYS C 1 83 ? 37.314 -20.329 -7.532 1.00 68.64 85 LYS C N 1
ATOM 2216 C CA . LYS C 1 83 ? 38.614 -19.850 -8.003 1.00 67.96 85 LYS C CA 1
ATOM 2217 C C . LYS C 1 83 ? 38.430 -18.641 -8.920 1.00 65.71 85 LYS C C 1
ATOM 2218 O O . LYS C 1 83 ? 37.326 -18.394 -9.405 1.00 65.31 85 LYS C O 1
ATOM 2224 N N . ALA C 1 84 ? 39.504 -17.882 -9.134 1.00 63.38 86 ALA C N 1
ATOM 2225 C CA . ALA C 1 84 ? 39.533 -16.840 -10.167 1.00 59.50 86 ALA C CA 1
ATOM 2226 C C . ALA C 1 84 ? 40.098 -17.459 -11.444 1.00 54.30 86 ALA C C 1
ATOM 2227 O O . ALA C 1 84 ? 41.300 -17.670 -11.562 1.00 58.86 86 ALA C O 1
ATOM 2229 N N . GLY C 1 85 ? 39.223 -17.755 -12.394 1.00 50.10 87 GLY C N 1
ATOM 2230 C CA . GLY C 1 85 ? 39.593 -18.552 -13.555 1.00 42.83 87 GLY C CA 1
ATOM 2231 C C . GLY C 1 85 ? 39.502 -17.837 -14.890 1.00 31.74 87 GLY C C 1
ATOM 2232 O O . GLY C 1 85 ? 38.637 -16.987 -15.120 1.00 35.15 87 GLY C O 1
ATOM 2233 N N . ASN C 1 86 ? 40.418 -18.218 -15.763 1.00 24.35 88 ASN C N 1
ATOM 2234 C CA . ASN C 1 86 ? 40.418 -17.875 -17.159 1.00 28.76 88 ASN C CA 1
ATOM 2235 C C . ASN C 1 86 ? 40.394 -19.153 -17.973 1.00 24.17 88 ASN C C 1
ATOM 2236 O O . ASN C 1 86 ? 40.954 -20.163 -17.566 1.00 26.00 88 ASN C O 1
ATOM 2241 N N . ILE C 1 87 ? 39.801 -19.077 -19.153 1.00 17.18 89 ILE C N 1
ATOM 2242 C CA . ILE C 1 87 ? 39.831 -20.176 -20.126 1.00 16.61 89 ILE C CA 1
ATOM 2243 C C . ILE C 1 87 ? 40.447 -19.691 -21.428 1.00 14.66 89 ILE C C 1
ATOM 2244 O O . ILE C 1 87 ? 40.409 -18.500 -21.740 1.00 17.36 89 ILE C O 1
ATOM 2249 N N . SER C 1 88 ? 41.004 -20.625 -22.193 1.00 12.66 90 SER C N 1
ATOM 2250 C CA . SER C 1 88 ? 41.792 -20.284 -23.344 1.00 16.84 90 SER C CA 1
ATOM 2251 C C . SER C 1 88 ? 41.541 -21.271 -24.447 1.00 12.27 90 SER C C 1
ATOM 2252 O O . SER C 1 88 ? 41.178 -22.402 -24.194 1.00 15.30 90 SER C O 1
ATOM 2255 N N . LYS C 1 89 ? 41.759 -20.833 -25.682 1.00 18.93 91 LYS C N 1
ATOM 2256 C CA . LYS C 1 89 ? 41.908 -21.746 -26.815 1.00 19.46 91 LYS C CA 1
ATOM 2257 C C . LYS C 1 89 ? 43.074 -21.250 -27.638 1.00 23.41 91 LYS C C 1
ATOM 2258 O O . LYS C 1 89 ? 43.314 -20.055 -27.704 1.00 21.80 91 LYS C O 1
ATOM 2264 N N . ASN C 1 90 ? 43.749 -22.170 -28.309 1.00 15.94 92 ASN C N 1
ATOM 2265 C CA . ASN C 1 90 ? 44.766 -21.823 -29.281 1.00 18.76 92 ASN C CA 1
ATOM 2266 C C . ASN C 1 90 ? 44.179 -21.959 -30.679 1.00 17.05 92 ASN C C 1
ATOM 2267 O O . ASN C 1 90 ? 43.407 -22.878 -30.956 1.00 19.49 92 ASN C O 1
ATOM 2272 N N . CYS C 1 91 ? 44.528 -21.025 -31.560 1.00 15.95 93 CYS C N 1
ATOM 2273 C CA . CYS C 1 91 ? 44.235 -21.170 -32.983 1.00 17.19 93 CYS C CA 1
ATOM 2274 C C . CYS C 1 91 ? 45.448 -21.800 -33.601 1.00 19.01 93 CYS C C 1
ATOM 2275 O O . CYS C 1 91 ? 46.543 -21.221 -33.554 1.00 20.24 93 CYS C O 1
ATOM 2278 N N . THR C 1 92 ? 45.271 -22.996 -34.142 1.00 20.23 94 THR C N 1
ATOM 2279 C CA . THR C 1 92 ? 46.370 -23.728 -34.710 1.00 20.96 94 THR C CA 1
ATOM 2280 C C . THR C 1 92 ? 46.048 -23.957 -36.155 1.00 24.72 94 THR C C 1
ATOM 2281 O O . THR C 1 92 ? 44.958 -23.632 -36.612 1.00 25.08 94 THR C O 1
ATOM 2285 N N . SER C 1 93 ? 46.991 -24.568 -36.867 1.00 27.13 95 SER C N 1
ATOM 2286 C CA . SER C 1 93 ? 46.833 -24.857 -38.283 1.00 26.35 95 SER C CA 1
ATOM 2287 C C . SER C 1 93 ? 45.727 -25.874 -38.518 1.00 28.77 95 SER C C 1
ATOM 2288 O O . SER C 1 93 ? 45.217 -25.984 -39.641 1.00 29.90 95 SER C O 1
ATOM 2291 N N . ASP C 1 94 ? 45.338 -26.583 -37.449 1.00 30.93 96 ASP C N 1
ATOM 2292 C CA . ASP C 1 94 ? 44.211 -27.521 -37.479 1.00 30.62 96 ASP C CA 1
ATOM 2293 C C . ASP C 1 94 ? 42.902 -26.868 -37.075 1.00 29.47 96 ASP C C 1
ATOM 2294 O O . ASP C 1 94 ? 41.828 -27.516 -37.094 1.00 21.62 96 ASP C O 1
ATOM 2299 N N . GLY C 1 95 ? 42.995 -25.607 -36.667 1.00 22.05 97 GLY C N 1
ATOM 2300 C CA . GLY C 1 95 ? 41.825 -24.868 -36.227 1.00 22.64 97 GLY C CA 1
ATOM 2301 C C . GLY C 1 95 ? 41.875 -24.594 -34.735 1.00 23.69 97 GLY C C 1
ATOM 2302 O O . GLY C 1 95 ? 42.981 -24.562 -34.101 1.00 20.10 97 GLY C O 1
ATOM 2303 N N . TRP C 1 96 ? 40.686 -24.364 -34.171 1.00 15.82 98 TRP C N 1
ATOM 2304 C CA . TRP C 1 96 ? 40.580 -24.030 -32.774 1.00 15.37 98 TRP C CA 1
ATOM 2305 C C . TRP C 1 96 ? 40.892 -25.267 -31.914 1.00 14.28 98 TRP C C 1
ATOM 2306 O O . TRP C 1 96 ? 40.412 -26.339 -32.200 1.00 17.27 98 TRP C O 1
ATOM 2317 N N . SER C 1 97 ? 41.669 -25.090 -30.845 1.00 19.84 99 SER C N 1
ATOM 2318 C CA . SER C 1 97 ? 41.893 -26.164 -29.890 1.00 18.47 99 SER C CA 1
ATOM 2319 C C . SER C 1 97 ? 40.677 -26.302 -28.989 1.00 16.29 99 SER C C 1
ATOM 2320 O O . SER C 1 97 ? 39.798 -25.471 -28.978 1.00 17.76 99 SER C O 1
ATOM 2323 N N . GLU C 1 98 ? 40.645 -27.379 -28.247 1.00 10.96 100 GLU C N 1
ATOM 2324 C CA . GLU C 1 98 ? 39.708 -27.524 -27.148 1.00 14.08 100 GLU C CA 1
ATOM 2325 C C . GLU C 1 98 ? 40.023 -26.443 -26.109 1.00 13.36 100 GLU C C 1
ATOM 2326 O O . GLU C 1 98 ? 41.112 -25.871 -26.053 1.00 13.90 100 GLU C O 1
ATOM 2336 N N . THR C 1 99 ? 39.061 -26.116 -25.295 1.00 14.79 101 THR C N 1
ATOM 2337 C CA . THR C 1 99 ? 39.259 -25.100 -24.274 1.00 11.32 101 THR C CA 1
ATOM 2338 C C . THR C 1 99 ? 40.187 -25.635 -23.185 1.00 15.69 101 THR C C 1
ATOM 2339 O O . THR C 1 99 ? 40.116 -26.817 -22.813 1.00 15.84 101 THR C O 1
ATOM 2343 N N . PHE C 1 100 ? 41.109 -24.809 -22.701 1.00 16.19 102 PHE C N 1
ATOM 2344 C CA . PHE C 1 100 ? 41.983 -25.282 -21.645 1.00 17.79 102 PHE C CA 1
ATOM 2345 C C . PHE C 1 100 ? 42.233 -24.233 -20.595 1.00 19.39 102 PHE C C 1
ATOM 2346 O O . PHE C 1 100 ? 42.344 -23.066 -20.918 1.00 18.37 102 PHE C O 1
ATOM 2354 N N . PRO C 1 101 ? 42.244 -24.645 -19.318 1.00 18.36 103 PRO C N 1
ATOM 2355 C CA . PRO C 1 101 ? 41.856 -25.980 -18.879 1.00 13.19 103 PRO C CA 1
ATOM 2356 C C . PRO C 1 101 ? 40.396 -26.147 -19.127 1.00 14.96 103 PRO C C 1
ATOM 2357 O O . PRO C 1 101 ? 39.726 -25.167 -19.437 1.00 17.69 103 PRO C O 1
ATOM 2361 N N . ASP C 1 102 ? 39.884 -27.353 -18.988 1.00 17.66 104 ASP C N 1
ATOM 2362 C CA . ASP C 1 102 ? 38.461 -27.557 -19.244 1.00 19.16 104 ASP C CA 1
ATOM 2363 C C . ASP C 1 102 ? 37.687 -26.644 -18.329 1.00 21.76 104 ASP C C 1
ATOM 2364 O O . ASP C 1 102 ? 38.173 -26.249 -17.273 1.00 22.37 104 ASP C O 1
ATOM 2369 N N . PHE C 1 103 ? 36.478 -26.302 -18.768 1.00 23.60 105 PHE C N 1
ATOM 2370 C CA . PHE C 1 103 ? 35.600 -25.374 -18.085 1.00 24.60 105 PHE C CA 1
ATOM 2371 C C . PHE C 1 103 ? 35.430 -25.678 -16.591 1.00 26.36 105 PHE C C 1
ATOM 2372 O O . PHE C 1 103 ? 35.573 -24.788 -15.763 1.00 30.54 105 PHE C O 1
ATOM 2380 N N . VAL C 1 104 ? 35.126 -26.915 -16.250 1.00 21.60 106 VAL C N 1
ATOM 2381 C CA . VAL C 1 104 ? 34.892 -27.279 -14.859 1.00 22.25 106 VAL C CA 1
ATOM 2382 C C . VAL C 1 104 ? 36.116 -27.017 -14.009 1.00 24.97 106 VAL C C 1
ATOM 2383 O O . VAL C 1 104 ? 35.989 -26.491 -12.913 1.00 31.22 106 VAL C O 1
ATOM 2387 N N . ASP C 1 105 ? 37.298 -27.384 -14.503 1.00 23.35 107 ASP C N 1
ATOM 2388 C CA . ASP C 1 105 ? 38.550 -27.230 -13.744 1.00 21.58 107 ASP C CA 1
ATOM 2389 C C . ASP C 1 105 ? 39.083 -25.768 -13.774 1.00 28.40 107 ASP C C 1
ATOM 2390 O O . ASP C 1 105 ? 39.646 -25.289 -12.788 1.00 29.60 107 ASP C O 1
ATOM 2395 N N . ALA C 1 106 ? 38.957 -25.096 -14.919 1.00 25.47 108 ALA C N 1
ATOM 2396 C CA . ALA C 1 106 ? 39.538 -23.757 -15.092 1.00 25.45 108 ALA C CA 1
ATOM 2397 C C . ALA C 1 106 ? 38.823 -22.837 -14.193 1.00 27.54 108 ALA C C 1
ATOM 2398 O O . ALA C 1 106 ? 39.434 -21.942 -13.593 1.00 38.08 108 ALA C O 1
ATOM 2400 N N . CYS C 1 107 ? 37.525 -23.065 -14.079 1.00 29.07 109 CYS C N 1
ATOM 2401 C CA . CYS C 1 107 ? 36.659 -22.145 -13.399 1.00 29.80 109 CYS C CA 1
ATOM 2402 C C . CYS C 1 107 ? 36.400 -22.523 -11.937 1.00 36.79 109 CYS C C 1
ATOM 2403 O O . CYS C 1 107 ? 35.895 -21.708 -11.171 1.00 42.52 109 CYS C O 1
ATOM 2406 N N . GLY C 1 108 ? 36.756 -23.743 -11.528 1.00 38.44 110 GLY C N 1
ATOM 2407 C CA . GLY C 1 108 ? 36.408 -24.221 -10.179 1.00 32.79 110 GLY C CA 1
ATOM 2408 C C . GLY C 1 108 ? 34.896 -24.314 -9.996 1.00 33.90 110 GLY C C 1
ATOM 2409 O O . GLY C 1 108 ? 34.375 -23.965 -8.937 1.00 34.00 110 GLY C O 1
ATOM 2410 N N . TYR C 1 109 ? 34.199 -24.781 -11.035 1.00 30.03 111 TYR C N 1
ATOM 2411 C CA . TYR C 1 109 ? 32.741 -24.887 -11.017 1.00 31.97 111 TYR C CA 1
ATOM 2412 C C . TYR C 1 109 ? 32.249 -26.127 -10.296 1.00 34.86 111 TYR C C 1
ATOM 2413 O O . TYR C 1 109 ? 32.760 -27.211 -10.519 1.00 37.17 111 TYR C O 1
ATOM 2422 N N . SER C 1 110 ? 31.230 -25.963 -9.462 1.00 48.75 112 SER C N 1
ATOM 2423 C CA . SER C 1 110 ? 30.331 -27.062 -9.105 1.00 57.27 112 SER C CA 1
ATOM 2424 C C . SER C 1 110 ? 29.000 -26.454 -8.674 1.00 66.80 112 SER C C 1
ATOM 2425 O O . SER C 1 110 ? 28.923 -25.243 -8.452 1.00 68.27 112 SER C O 1
ATOM 2428 N N . ASP C 1 111 ? 27.951 -27.272 -8.587 1.00 75.09 113 ASP C N 1
ATOM 2429 C CA . ASP C 1 111 ? 26.657 -26.803 -8.050 1.00 80.50 113 ASP C CA 1
ATOM 2430 C C . ASP C 1 111 ? 26.561 -27.160 -6.553 1.00 82.25 113 ASP C C 1
ATOM 2431 O O . ASP C 1 111 ? 26.988 -28.250 -6.155 1.00 76.70 113 ASP C O 1
ATOM 2436 N N . PRO C 1 112 ? 26.019 -26.235 -5.720 1.00 87.84 114 PRO C N 1
ATOM 2437 C CA . PRO C 1 112 ? 26.109 -26.362 -4.259 1.00 88.86 114 PRO C CA 1
ATOM 2438 C C . PRO C 1 112 ? 24.892 -27.025 -3.606 1.00 86.39 114 PRO C C 1
ATOM 2439 O O . PRO C 1 112 ? 24.116 -27.699 -4.281 1.00 83.12 114 PRO C O 1
#

B-factor: mean 28.36, std 15.94, range [2.49, 94.35]

GO terms:
  GO:0004999 vasoactive intestinal polypeptide receptor activity (F, IDA)
  GO:0005886 plasma membrane (C, IDA)
  GO:0007189 adenylate cyclase-activating G protein-coupled receptor signaling pathway (P, IDA)
  GO:0001634 pituitary adenylate cyclase-activating polypeptide receptor activity (F, IMP)
  GO:0007189 adenylate cyclase-activating G protein-coupled receptor signaling pathway (P, IMP)
  GO:0004930 G protein-coupled receptor activity (F, TAS)
  GO:0005886 plasma membrane (C, TAS)
  GO:0007165 signal transduction (P, TAS)
  GO:0007267 cell-cell signaling (P, TAS)
  GO:0005515 protein binding (F, IPI)

Nearest PDB structures (foldseek):
  2x57-assembly1_B  TM=9.644E-01  e=1.270E-19  Homo sapiens
  7wbj-assembly1_R  TM=8.268E-01  e=5.023E-12  Homo sapiens
  3n94-assembly1_A  TM=8.399E-01  e=2.358E-08  Escherichia coli K-12
  2xdg-assembly1_A  TM=8.342E-01  e=4.123E-07  Homo sapiens
  6m1i-assembly1_A  TM=7.472E-01  e=1.065E-05  Homo sapiens

Foldseek 3Di:
DVCPPVVNVVVVVQLVVLLVVQVVVLVVQQVVCVVPPELAGWDQDLSHTDHGDHAPDKDKDWQRCSQVVFFPDTFIWIWGQHNVYIDDIPPPNCVRRVGDDD/DDPVCVDVVNVVVVVPLVVLLVVQVVVLVVQLVVCVVPDEQARWDADLSHTDHGDHAPDKDKDWADPSQVVQFPDGFIWIWHQHNVYIDDTPPGRCVRRVGDDD/DVCPDVVVVVVVCQLVVLLVVQVVVLVVQQVVCVVPDAQAPWDADLSHIDHGDHAPDKDKDWQRVSQVVQFPDGFIWIWGQHNVYIHAIPPPNCVRRVGDDD

Solvent-accessible surface area: 16416 Å² total

Organism: Homo sapiens (NCBI:txid9606)

Radius of gyration: 23.23 Å; Cα contacts (8 Å, |Δi|>4): 544; chains: 3; bounding box: 56×48×64 Å

Secondary structure (DSSP, 8-state):
-TTTSHHHHHHH--HHHHHHHHHHHHHHHHHHTTTS--SB--EEETTEEE--B-TT-EEEEEPPGGGGGGBSS--EEEEEEETTEEPPPBS-HHHHHTB---/--HHHHSHHHHHHH--HHHHHHHHHHHHHHHHHHTGGG--SB--EEETTEEE--B-TT-EEEEEPPGGGGGGBSS--EEEEEEETTEEPP-SS-HHHHHTB---/--SSSHHHHHHH--HHHHHHHHHHHHHHHHHHTSSS--SB--EEETTEEE--B-TT-EEEEE--GGGGGGBSS--EEEEEEETTEEPPPBS-HHHHHTB---

InterPro domains:
  IPR000832 GPCR, family 2, secretin-like [PF00002] (125-371)
  IPR000832 GPCR, family 2, secretin-like [PR00249] (128-152)
  IPR000832 GPCR, family 2, secretin-like [PR00249] (160-184)
  IPR000832 GPCR, family 2, secretin-like [PR00249] (204-227)
  IPR000832 GPCR, family 2, secretin-like [PR00249] (241-266)
  IPR000832 GPCR, family 2, secretin-like [PR00249] (282-307)
  IPR000832 GPCR, family 2, secretin-like [PR00249] (326-346)
  IPR000832 GPCR, family 2, secretin-like [PR00249] (357-378)
  IPR001571 GPCR, family 2, vasoactive intestinal peptide receptor [PR00491] (76-87)
  IPR001571 GPCR, family 2, vasoactive intestinal peptide receptor [PR00491] (88-103)
  IPR001571 GPCR, family 2, vasoactive intestinal peptide receptor [PR00491] (104-114)
  IPR001571 GPCR, family 2, vasoactive intestinal peptide receptor [PR00491] (424-435)
  IPR001879 GPCR, family 2, extracellular hormone receptor domain [PF02793] (50-110)
  IPR001879 GPCR, family 2, extracellular hormone receptor domain [PS50227] (37-113)
  IPR001879 GPCR, family 2, extracellular hormone receptor domain [SM00008] (48-118)
  IPR002284 GPCR, family 2, vasoactive intestinal peptide receptor 2 [PR01155] (12-30)
  IPR002284 GPCR, family 2, vasoactive intestinal peptide receptor 2 [PR01155] (32-51)
  IPR002284 GPCR, family 2, vasoactive intestinal peptide receptor 2 [PR01155] (62-74)
  IPR002284 GPCR, family 2, vasoactive intestinal peptide receptor 2 [PR01155] (77-90)
  IPR002284 GPCR, family 2, vasoactive intestinal peptide receptor 2 [PR01155] (115-129)

Sequence (308 aa):
GVDLGTENLYFQSRFHLEIQEEETKCAELLRSQTEKHKACSGVWDNITCWRPANVGETVTVPCPKVFSNFYSKAGNISKNCTSDGWSETFPDFVDACGYSDPSSGVDLGTENLYFQSRFHLEIQEEETKCAELLRSQTEKHKACSGVWDNITCWRPANVGETVTVPCPKVFSNFYSKAGNISKNCTSDGWSETFPDFVDACGYSDPGVDLGTENLYFQSRFHLEIQEEETKCAELLRSQTEKHKACSGVWDNITCWRPANVGETVTVPCPKVFSNFYSKAGNISKNCTSDGWSETFPDFVDACGYSDP